Protein AF-A0A382E6J3-F1 (afdb_monomer_lite)

Radius of gyration: 23.42 Å; chains: 1; bounding box: 54×57×73 Å

Organism: NCBI:txid408172

pLDDT: mean 86.37, std 14.57, range [42.19, 98.5]

Sequence (187 aa):
MKNSLSKSAPVISENMRSPEKVMCLSRMGSSFQTRLSFMRSLTRRISREKWKFEKLRFDLDENGYGISIFALHVPKRTYSLIVFTNYIDPEMRTDRVVAEVWDATFNLFDGIPSEKDIKRLADNTPKQEAGRFSPSELVLARANKSLRLFEHVVTSLSEGRQPDMDLLASVGYLMRTTAVYGSGKFG

Structure (mmCIF, N/CA/C/O backbone):
data_AF-A0A382E6J3-F1
#
_entry.id   AF-A0A382E6J3-F1
#
loop_
_atom_site.group_PDB
_atom_site.id
_atom_site.type_symbol
_atom_site.label_atom_id
_atom_site.label_alt_id
_atom_site.label_comp_id
_atom_site.label_asym_id
_atom_site.label_entity_id
_atom_site.label_seq_id
_atom_site.pdbx_PDB_ins_code
_atom_site.Cartn_x
_atom_site.Cartn_y
_atom_site.Cartn_z
_atom_site.occupancy
_atom_site.B_iso_or_equiv
_atom_site.auth_seq_id
_atom_site.auth_comp_id
_atom_site.auth_asym_id
_atom_site.auth_atom_id
_atom_site.pdbx_PDB_model_num
ATOM 1 N N . MET A 1 1 ? 38.630 -21.462 49.002 1.00 44.38 1 MET A N 1
ATOM 2 C CA . MET A 1 1 ? 38.794 -20.782 47.692 1.00 44.38 1 MET A CA 1
ATOM 3 C C . MET A 1 1 ? 39.702 -21.670 46.846 1.00 44.38 1 MET A C 1
ATOM 5 O O . MET A 1 1 ? 40.818 -21.895 47.271 1.00 44.38 1 MET A O 1
ATOM 9 N N . LYS A 1 2 ? 39.303 -22.311 45.747 1.00 42.97 2 LYS A N 1
ATOM 10 C CA . LYS A 1 2 ? 38.423 -21.905 44.644 1.00 42.97 2 LYS A CA 1
ATOM 11 C C . LYS A 1 2 ? 37.372 -22.990 44.354 1.00 42.97 2 LYS A C 1
ATOM 13 O O . LYS A 1 2 ? 37.701 -24.169 44.315 1.00 42.97 2 LYS A O 1
ATOM 18 N N . ASN A 1 3 ? 36.128 -22.552 44.165 1.00 42.19 3 ASN A N 1
ATOM 19 C CA . ASN A 1 3 ? 34.984 -23.375 43.782 1.00 42.19 3 ASN A CA 1
ATOM 20 C C . ASN A 1 3 ? 35.246 -24.088 42.451 1.00 42.19 3 ASN A C 1
ATOM 22 O O . ASN A 1 3 ? 35.521 -23.433 41.444 1.00 42.19 3 ASN A O 1
ATOM 26 N N . SER A 1 4 ? 35.099 -25.413 42.436 1.00 44.16 4 SER A N 1
ATOM 27 C CA . SER A 1 4 ? 34.916 -26.166 41.200 1.00 44.16 4 SER A CA 1
ATOM 28 C C . SER A 1 4 ? 33.560 -25.784 40.612 1.00 44.16 4 SER A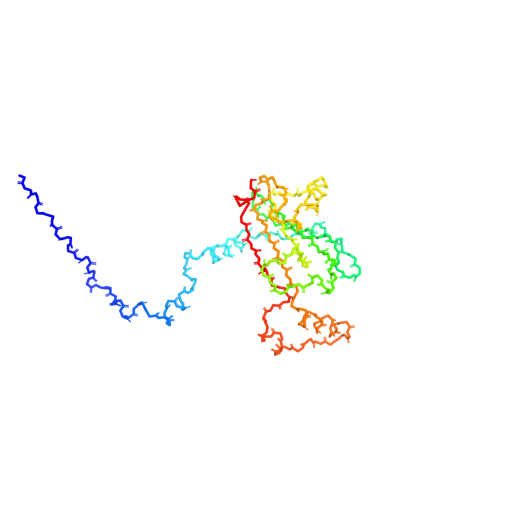 C 1
ATOM 30 O O . SER A 1 4 ? 32.521 -26.067 41.211 1.00 44.16 4 SER A O 1
ATOM 32 N N . LEU A 1 5 ? 33.558 -25.124 39.457 1.00 47.53 5 LEU A N 1
ATOM 33 C CA . LEU A 1 5 ? 32.348 -24.931 38.667 1.00 47.53 5 LEU A CA 1
ATOM 34 C C . LEU A 1 5 ? 31.771 -26.313 38.343 1.00 47.53 5 LEU A C 1
ATOM 36 O O . LEU A 1 5 ? 32.387 -27.099 37.622 1.00 47.53 5 LEU A O 1
ATOM 40 N N . SER A 1 6 ? 30.604 -26.617 38.906 1.00 46.22 6 SER A N 1
ATOM 41 C CA . SER A 1 6 ? 29.808 -27.774 38.520 1.00 46.22 6 SER A CA 1
ATOM 42 C C . SER A 1 6 ? 29.513 -27.657 37.028 1.00 46.22 6 SER A C 1
ATOM 44 O O . SER A 1 6 ? 28.841 -26.713 36.607 1.00 46.22 6 SER A O 1
ATOM 46 N N . LYS A 1 7 ? 30.017 -28.595 36.220 1.00 52.41 7 LYS A N 1
ATOM 47 C CA . LYS A 1 7 ? 29.543 -28.773 34.845 1.00 52.41 7 LYS A CA 1
ATOM 48 C C . LYS A 1 7 ? 28.037 -28.999 34.931 1.00 52.41 7 LYS A C 1
ATOM 50 O O . LYS A 1 7 ? 27.610 -30.014 35.477 1.00 52.41 7 LYS A O 1
ATOM 55 N N . SER A 1 8 ? 27.243 -28.041 34.460 1.00 52.31 8 SER A N 1
ATOM 56 C CA . SER A 1 8 ? 25.811 -28.251 34.290 1.00 52.31 8 SER A CA 1
ATOM 57 C C . SER A 1 8 ? 25.641 -29.465 33.382 1.00 52.31 8 SER A C 1
ATOM 59 O O . SER A 1 8 ? 26.168 -29.503 32.269 1.00 52.31 8 SER A O 1
ATOM 61 N N . ALA A 1 9 ? 24.970 -30.496 33.893 1.00 49.97 9 ALA A N 1
ATOM 62 C CA . ALA A 1 9 ? 24.581 -31.634 33.080 1.00 49.97 9 ALA A CA 1
ATOM 63 C C . ALA A 1 9 ? 23.794 -31.098 31.873 1.00 49.97 9 ALA A C 1
ATOM 65 O O . ALA A 1 9 ? 22.935 -30.226 32.058 1.00 49.97 9 ALA A O 1
ATOM 66 N N . PRO A 1 10 ? 24.078 -31.557 30.643 1.00 52.44 10 PRO A N 1
ATOM 67 C CA . PRO A 1 10 ? 23.248 -31.175 29.523 1.00 52.44 10 PRO A CA 1
ATOM 68 C C . PRO A 1 10 ? 21.861 -31.735 29.831 1.00 52.44 10 PRO A C 1
ATOM 70 O O . PRO A 1 10 ? 21.706 -32.934 30.059 1.00 52.44 10 PRO A O 1
ATOM 73 N N . VAL A 1 11 ? 20.857 -30.862 29.905 1.00 54.91 11 VAL A N 1
ATOM 74 C CA . VAL A 1 11 ? 19.457 -31.276 30.003 1.00 54.91 11 VAL A CA 1
ATOM 75 C C . VAL A 1 11 ? 19.097 -31.892 28.652 1.00 54.91 11 VAL A C 1
ATOM 77 O O . VAL A 1 11 ? 18.499 -31.253 27.792 1.00 54.91 11 VAL A O 1
ATOM 80 N N . ILE A 1 12 ? 19.541 -33.126 28.420 1.00 58.06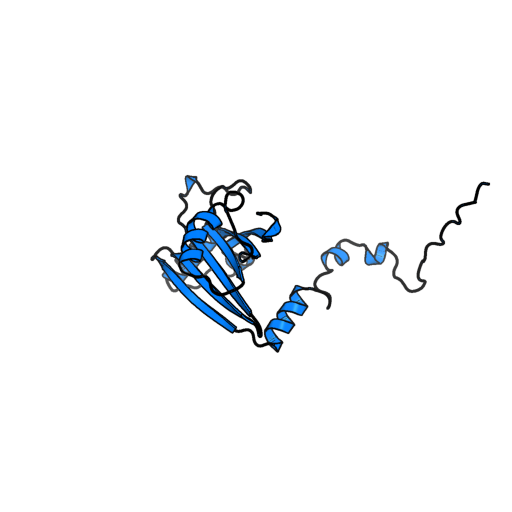 12 ILE A N 1
ATOM 81 C CA . ILE A 1 12 ? 19.079 -33.949 27.313 1.00 58.06 12 ILE A CA 1
ATOM 82 C C . ILE A 1 12 ? 17.812 -34.602 27.833 1.00 58.06 12 ILE A C 1
ATOM 84 O O . ILE A 1 12 ? 17.822 -35.648 28.468 1.00 58.06 12 ILE A O 1
ATOM 88 N N . SER A 1 13 ? 16.706 -33.905 27.612 1.00 58.00 13 SER A N 1
ATOM 89 C CA . SER A 1 13 ? 15.361 -34.452 27.705 1.00 58.00 13 SER A CA 1
ATOM 90 C C . SER A 1 13 ? 15.299 -35.772 26.929 1.00 58.00 13 SER A C 1
ATOM 92 O O . SER A 1 13 ? 15.326 -35.758 25.696 1.00 58.00 13 SER A O 1
ATOM 94 N N . GLU A 1 14 ? 15.196 -36.894 27.639 1.00 62.69 14 GLU A N 1
ATOM 95 C CA . GLU A 1 14 ? 15.179 -38.263 27.092 1.00 62.69 14 GLU A CA 1
ATOM 96 C C . GLU A 1 14 ? 14.091 -38.502 26.025 1.00 62.69 14 GLU A C 1
ATOM 98 O O . GLU A 1 14 ? 14.146 -39.475 25.284 1.00 62.69 14 GLU A O 1
ATOM 103 N N . ASN A 1 15 ? 13.140 -37.572 25.878 1.00 73.62 15 ASN A N 1
ATOM 104 C CA . ASN A 1 15 ? 12.054 -37.623 24.900 1.00 73.62 15 ASN A CA 1
ATOM 105 C C . ASN A 1 15 ? 12.165 -36.617 23.740 1.00 73.62 15 ASN A C 1
ATOM 107 O O . ASN A 1 15 ? 11.219 -36.478 22.960 1.00 73.62 15 ASN A O 1
ATOM 111 N N . MET A 1 16 ? 13.281 -35.898 23.592 1.00 78.94 16 MET A N 1
ATOM 112 C CA . MET A 1 16 ? 13.469 -34.997 22.449 1.00 78.94 16 MET A CA 1
ATOM 113 C C . MET A 1 16 ? 14.213 -35.684 21.309 1.00 78.94 16 MET A C 1
ATOM 115 O O . MET A 1 16 ? 15.089 -36.523 21.496 1.00 78.94 16 MET A O 1
ATOM 119 N N . ARG A 1 17 ? 13.843 -35.316 20.081 1.00 84.31 17 ARG A N 1
ATOM 120 C CA . ARG A 1 17 ? 14.511 -35.805 18.870 1.00 84.31 17 ARG A CA 1
ATOM 121 C C . ARG A 1 17 ? 15.915 -35.201 18.790 1.00 84.31 17 ARG A C 1
ATOM 123 O O . ARG A 1 17 ? 16.078 -34.028 19.117 1.00 84.31 17 ARG A O 1
ATOM 130 N N . SER A 1 18 ? 16.885 -35.981 18.311 1.00 85.81 18 SER A N 1
ATOM 131 C CA . SER A 1 18 ? 18.274 -35.528 18.197 1.00 85.81 18 SER A CA 1
ATOM 132 C C . SER A 1 18 ? 18.410 -34.322 17.248 1.00 85.81 18 SER A C 1
ATOM 134 O O . SER A 1 18 ? 17.602 -34.194 16.313 1.00 85.81 18 SER A O 1
ATOM 136 N N . PRO A 1 19 ? 19.410 -33.443 17.448 1.00 80.81 19 PRO A N 1
ATOM 137 C CA . PRO A 1 19 ? 19.639 -32.276 16.597 1.00 80.81 19 PRO A CA 1
ATOM 138 C C . PRO A 1 19 ? 19.734 -32.613 15.108 1.00 80.81 19 PRO A C 1
ATOM 140 O O . PRO A 1 19 ? 19.132 -31.924 14.296 1.00 80.81 19 PRO A O 1
ATOM 143 N N . GLU A 1 20 ? 20.367 -33.723 14.737 1.00 84.69 20 GLU A N 1
ATOM 144 C CA . GLU A 1 20 ? 20.525 -34.176 13.345 1.00 84.69 20 GLU A CA 1
ATOM 145 C C . GLU A 1 20 ? 19.165 -34.433 12.671 1.00 84.69 20 GLU A C 1
ATOM 147 O O . GLU A 1 20 ? 19.017 -34.304 11.457 1.00 84.69 20 GLU A O 1
ATOM 152 N N . LYS A 1 21 ? 18.138 -34.760 13.468 1.00 80.75 21 LYS A N 1
ATOM 153 C CA . LYS A 1 21 ? 16.771 -35.030 13.007 1.00 80.75 21 LYS A CA 1
ATOM 154 C C . LYS A 1 21 ? 15.887 -33.780 12.959 1.00 80.75 21 LYS A C 1
ATOM 156 O O . LYS A 1 21 ? 14.856 -33.803 12.280 1.00 80.75 21 LYS A O 1
ATOM 161 N N . VAL A 1 22 ? 16.203 -32.720 13.708 1.00 80.06 22 VAL A N 1
ATOM 162 C CA . VAL A 1 22 ? 15.357 -31.505 13.807 1.00 80.06 22 VAL A CA 1
ATOM 163 C C . VAL A 1 22 ? 16.000 -30.247 13.223 1.00 80.06 22 VAL A C 1
ATOM 165 O O . VAL A 1 22 ? 15.275 -29.411 12.695 1.00 80.06 22 VAL A O 1
ATOM 168 N N . MET A 1 23 ? 17.328 -30.150 13.227 1.00 80.88 23 MET A N 1
ATOM 169 C CA . MET A 1 23 ? 18.127 -29.032 12.710 1.00 80.88 23 MET A CA 1
ATOM 170 C C . MET A 1 23 ? 18.570 -29.256 11.254 1.00 80.88 23 MET A C 1
ATOM 172 O O . MET A 1 23 ? 19.679 -28.894 10.872 1.00 80.88 23 MET A O 1
ATOM 176 N N . CYS A 1 24 ? 17.734 -29.888 10.425 1.00 85.62 24 CYS A N 1
ATOM 177 C CA . CYS A 1 24 ? 18.022 -30.051 8.999 1.00 85.62 24 CYS A CA 1
ATOM 178 C C . CYS A 1 24 ? 17.357 -28.944 8.169 1.00 85.62 24 CYS A C 1
ATOM 180 O O . CYS A 1 24 ? 16.240 -28.512 8.468 1.00 85.62 24 CYS A O 1
ATOM 182 N N . LEU A 1 25 ? 18.027 -28.506 7.096 1.00 76.19 25 LEU A N 1
ATOM 183 C CA . LEU A 1 25 ? 17.566 -27.402 6.243 1.00 76.19 25 LEU A CA 1
ATOM 184 C C . LEU A 1 25 ? 16.167 -27.640 5.666 1.00 76.19 25 LEU A C 1
ATOM 186 O O . LEU A 1 25 ? 15.370 -26.709 5.612 1.00 76.19 25 LEU A O 1
ATOM 190 N N . SER A 1 26 ? 15.829 -28.882 5.310 1.00 78.00 26 SER A N 1
ATOM 191 C CA . SER A 1 26 ? 14.491 -29.229 4.816 1.00 78.00 26 SER A CA 1
ATOM 192 C C . SER A 1 26 ? 13.401 -28.979 5.861 1.00 78.00 26 SER A C 1
ATOM 194 O O . SER A 1 26 ? 12.329 -28.490 5.519 1.00 78.00 26 SER A O 1
ATOM 196 N N . ARG A 1 27 ? 13.673 -29.235 7.149 1.00 72.81 27 ARG A N 1
ATOM 197 C CA . ARG A 1 27 ? 12.728 -28.981 8.248 1.00 72.81 27 ARG A CA 1
ATOM 198 C C . ARG A 1 27 ? 12.704 -27.532 8.688 1.00 72.81 27 ARG A C 1
ATOM 200 O O . ARG A 1 27 ? 11.618 -26.980 8.857 1.00 72.81 27 ARG A O 1
ATOM 207 N N . MET A 1 28 ? 13.867 -26.913 8.850 1.00 70.06 28 MET A N 1
ATOM 208 C CA . MET A 1 28 ? 13.970 -25.504 9.229 1.00 70.06 28 MET A CA 1
ATOM 209 C C . MET A 1 28 ? 13.382 -24.598 8.141 1.00 70.06 28 MET A C 1
ATOM 211 O O . MET A 1 28 ? 12.603 -23.706 8.454 1.00 70.06 28 MET A O 1
ATOM 215 N N . GLY A 1 29 ? 13.644 -24.897 6.865 1.00 66.75 29 GLY A N 1
ATOM 216 C CA . GLY A 1 29 ? 13.033 -24.216 5.721 1.00 66.75 29 GLY A CA 1
ATOM 217 C C . GLY A 1 29 ? 11.528 -24.471 5.589 1.00 66.75 29 GLY A C 1
ATOM 218 O O . GLY A 1 29 ? 10.799 -23.601 5.124 1.00 66.75 29 GLY A O 1
ATOM 219 N N . SER A 1 30 ? 11.037 -25.624 6.062 1.00 62.09 30 SER A N 1
ATOM 220 C CA . SER A 1 30 ? 9.598 -25.934 6.140 1.00 62.09 30 SER A CA 1
ATOM 221 C C . SER A 1 30 ? 8.916 -25.458 7.428 1.00 62.09 30 SER A C 1
ATOM 223 O O . SER A 1 30 ? 7.706 -25.633 7.579 1.00 62.09 30 SER A O 1
ATOM 225 N N . SER A 1 31 ? 9.662 -24.875 8.376 1.00 59.56 31 SER A N 1
ATOM 226 C CA . SER A 1 31 ? 9.124 -24.404 9.656 1.00 59.56 31 SER A CA 1
ATOM 227 C C . SER A 1 31 ? 8.376 -23.084 9.460 1.00 59.56 31 SER A C 1
ATOM 229 O O . SER A 1 31 ? 8.790 -22.030 9.931 1.00 59.56 31 SER A O 1
ATOM 231 N N . PHE A 1 32 ? 7.245 -23.146 8.754 1.00 62.16 32 PHE A N 1
ATOM 232 C CA . PHE A 1 32 ? 6.313 -22.042 8.563 1.00 62.16 32 PHE A CA 1
ATOM 233 C C . PHE A 1 32 ? 5.026 -22.228 9.380 1.00 62.16 32 PHE A C 1
ATOM 235 O O . PHE A 1 32 ? 4.493 -23.319 9.555 1.00 62.16 32 PHE A O 1
ATOM 242 N N . GLN A 1 33 ? 4.543 -21.091 9.884 1.00 55.09 33 GLN A N 1
ATOM 243 C CA . GLN A 1 33 ? 3.308 -20.840 10.629 1.00 55.09 33 GLN A CA 1
ATOM 244 C C . GLN A 1 33 ? 2.844 -21.902 11.651 1.00 55.09 33 GLN A C 1
ATOM 246 O O . GLN A 1 33 ? 1.855 -22.612 11.450 1.00 55.09 33 GLN A O 1
ATOM 251 N N . THR A 1 34 ? 3.446 -21.899 12.841 1.00 66.00 34 THR A N 1
ATOM 252 C CA . THR A 1 34 ? 2.821 -22.514 14.026 1.00 66.00 34 THR A CA 1
ATOM 253 C C . THR A 1 34 ? 1.584 -21.712 14.469 1.00 66.00 34 THR A C 1
ATOM 255 O O . THR A 1 34 ? 1.308 -20.618 13.966 1.00 66.00 34 THR A O 1
ATOM 258 N N . ARG A 1 35 ? 0.812 -22.209 15.448 1.00 61.66 35 ARG A N 1
ATOM 259 C CA . ARG A 1 35 ? -0.310 -21.442 16.038 1.00 61.66 35 ARG A CA 1
ATOM 260 C C . ARG A 1 35 ? 0.127 -20.094 16.633 1.00 61.66 35 ARG A C 1
ATOM 262 O O . ARG A 1 35 ? -0.705 -19.191 16.680 1.00 61.66 35 ARG A O 1
ATOM 269 N N . LEU A 1 36 ? 1.404 -19.966 17.009 1.00 68.88 36 LEU A N 1
ATOM 270 C CA . LEU A 1 36 ? 2.041 -18.740 17.502 1.00 68.88 36 LEU A CA 1
ATOM 271 C C . LEU A 1 36 ? 2.440 -17.767 16.382 1.00 68.88 36 LEU A C 1
ATOM 273 O O . LEU A 1 36 ? 2.914 -16.672 16.661 1.00 68.88 36 LEU A O 1
ATOM 277 N N . SER A 1 37 ? 2.241 -18.133 15.115 1.00 81.56 37 SER A N 1
ATOM 278 C CA . SER A 1 37 ? 2.469 -17.225 13.997 1.00 81.56 37 SER A CA 1
ATOM 279 C C . SER A 1 37 ? 1.596 -15.984 14.128 1.00 81.56 37 SER A C 1
ATOM 281 O O . SER A 1 37 ? 0.364 -16.082 14.146 1.00 81.56 37 SER A O 1
ATOM 283 N N . PHE A 1 38 ? 2.249 -14.821 14.152 1.00 82.38 38 PHE A N 1
ATOM 284 C CA . PHE A 1 38 ? 1.591 -13.519 14.137 1.00 82.38 38 PHE A CA 1
ATOM 285 C C . PHE A 1 38 ? 0.543 -13.438 13.021 1.00 82.38 38 PHE A C 1
ATOM 287 O O . PHE A 1 38 ? -0.609 -13.122 13.299 1.00 82.38 38 PHE A O 1
ATOM 294 N N . MET A 1 39 ? 0.903 -13.842 11.795 1.00 84.94 39 MET A N 1
ATOM 295 C CA . MET A 1 39 ? 0.002 -13.808 10.638 1.00 84.94 39 MET A CA 1
ATOM 296 C C . MET A 1 39 ? -1.263 -14.636 10.861 1.00 84.94 39 MET A C 1
ATOM 298 O O . MET A 1 39 ? -2.365 -14.131 10.677 1.00 84.94 39 MET A O 1
ATOM 302 N N . ARG A 1 40 ? -1.141 -15.883 11.339 1.00 85.81 40 ARG A N 1
ATOM 303 C CA . ARG A 1 40 ? -2.325 -16.717 11.610 1.00 85.81 40 ARG A CA 1
ATOM 304 C C . ARG A 1 40 ? -3.210 -16.126 12.700 1.00 85.81 40 ARG A C 1
ATOM 306 O O . ARG A 1 40 ? -4.435 -16.183 12.598 1.00 85.81 40 ARG A O 1
ATOM 313 N N . SER A 1 41 ? -2.602 -15.605 13.761 1.00 89.12 41 SER A N 1
ATOM 314 C CA . SER A 1 41 ? -3.336 -14.970 14.856 1.00 89.12 41 SER A CA 1
ATOM 315 C C . SER A 1 41 ? -4.044 -13.698 14.395 1.00 89.12 41 SER A C 1
ATOM 317 O O . SER A 1 41 ? -5.209 -13.508 14.743 1.00 89.12 41 SER A O 1
ATOM 319 N N . LEU A 1 42 ? -3.398 -12.893 13.552 1.00 91.25 42 LEU A N 1
ATOM 320 C CA . LEU A 1 42 ? -3.975 -11.696 12.953 1.00 91.25 42 LEU A CA 1
ATOM 321 C C . LEU A 1 42 ? -5.137 -12.039 12.011 1.00 91.25 42 LEU A C 1
ATOM 323 O O . LEU A 1 42 ? -6.224 -11.510 12.201 1.00 91.25 42 LEU A O 1
ATOM 327 N N . THR A 1 43 ? -4.978 -12.975 11.070 1.00 91.62 43 THR A N 1
ATOM 328 C CA . THR A 1 43 ? -6.057 -13.370 10.142 1.00 91.62 43 THR A CA 1
ATOM 329 C C . THR A 1 43 ? -7.281 -13.919 10.875 1.00 91.62 43 THR A C 1
ATOM 331 O O . THR A 1 43 ? -8.412 -13.539 10.573 1.00 91.62 43 THR A O 1
ATOM 334 N N . ARG A 1 44 ? -7.082 -14.771 11.893 1.00 92.56 44 ARG A N 1
ATOM 335 C CA . ARG A 1 44 ? -8.194 -15.251 12.733 1.00 92.56 44 ARG A CA 1
ATOM 336 C C . ARG A 1 44 ? -8.884 -14.109 13.471 1.00 92.56 44 ARG A C 1
ATOM 338 O O . ARG A 1 44 ? -10.104 -14.122 13.607 1.00 92.56 44 ARG A O 1
ATOM 345 N N . ARG A 1 45 ? -8.110 -13.135 13.955 1.00 93.44 45 ARG A N 1
ATOM 346 C CA . ARG A 1 45 ? -8.645 -11.954 14.630 1.00 93.44 45 ARG A CA 1
ATOM 347 C C . ARG A 1 45 ? -9.474 -11.095 13.676 1.00 93.44 45 ARG A C 1
ATOM 349 O O . ARG A 1 45 ? -10.606 -10.794 14.028 1.00 93.44 45 ARG A O 1
ATOM 356 N N . ILE A 1 46 ? -8.954 -10.801 12.482 1.00 95.00 46 ILE A N 1
ATOM 357 C CA . ILE A 1 46 ? -9.654 -10.083 11.403 1.00 95.00 46 ILE A CA 1
ATOM 358 C C . ILE A 1 46 ? -11.015 -10.731 11.128 1.00 95.00 46 ILE A C 1
ATOM 360 O O . ILE A 1 46 ? -12.037 -10.051 11.135 1.00 95.00 46 ILE A O 1
ATOM 364 N N . SER A 1 47 ? -11.032 -12.056 10.945 1.00 94.88 47 SER A N 1
ATOM 365 C CA . SER A 1 47 ? -12.257 -12.814 10.666 1.00 94.88 47 SER A CA 1
ATOM 366 C C . SER A 1 47 ? -13.252 -12.770 11.831 1.00 94.88 47 SER A C 1
ATOM 368 O O . SER A 1 47 ? -14.419 -12.432 11.634 1.00 94.88 47 SER A O 1
ATOM 370 N N . ARG A 1 48 ? -12.797 -13.051 13.059 1.00 97.00 48 ARG A N 1
ATOM 371 C CA . ARG A 1 48 ? -13.650 -13.062 14.259 1.00 97.00 48 ARG A CA 1
ATOM 372 C C . ARG A 1 48 ? -14.250 -11.690 14.561 1.00 97.00 48 ARG A C 1
ATOM 374 O O . ARG A 1 48 ? -15.409 -11.601 14.946 1.00 97.00 48 ARG A O 1
ATOM 381 N N . GLU A 1 49 ? -13.451 -10.638 14.424 1.00 97.06 49 GLU A N 1
ATOM 382 C CA . GLU A 1 49 ? -13.851 -9.259 14.718 1.00 97.06 49 GLU A CA 1
ATOM 383 C C . GLU A 1 49 ? -14.529 -8.572 13.524 1.00 97.06 49 GLU A C 1
ATOM 385 O O . GLU A 1 49 ? -14.953 -7.428 13.661 1.00 97.06 49 GLU A O 1
ATOM 390 N N . LYS A 1 50 ? -14.653 -9.261 12.378 1.00 96.44 50 LYS A N 1
ATOM 391 C CA . LYS A 1 50 ? -15.304 -8.770 11.155 1.00 96.44 50 LYS A CA 1
ATOM 392 C C . LYS A 1 50 ? -14.822 -7.369 10.766 1.00 96.44 50 LYS A C 1
ATOM 394 O O . LYS A 1 50 ? -15.636 -6.472 10.539 1.00 96.44 50 LYS A O 1
ATOM 399 N N . TRP A 1 51 ? -13.500 -7.181 10.744 1.00 97.12 51 TRP A N 1
ATOM 400 C CA . TRP A 1 51 ? -12.907 -5.889 10.389 1.00 97.12 51 TRP A CA 1
ATOM 401 C C . TRP A 1 51 ? -13.421 -5.430 9.024 1.00 97.12 51 TRP A C 1
ATOM 403 O O . TRP A 1 51 ? -13.573 -6.242 8.108 1.00 97.12 51 TRP A O 1
ATOM 413 N N . LYS A 1 52 ? -13.706 -4.132 8.901 1.00 97.69 52 LYS A N 1
ATOM 414 C CA . LYS A 1 52 ? -14.262 -3.547 7.677 1.00 97.69 52 LYS A CA 1
ATOM 415 C C . LYS A 1 52 ? -13.196 -2.751 6.951 1.00 97.69 52 LYS A C 1
ATOM 417 O O . LYS A 1 52 ? -12.469 -1.989 7.580 1.00 97.69 52 LYS A O 1
ATOM 422 N N . PHE A 1 53 ? -13.152 -2.915 5.639 1.00 96.56 53 PHE A N 1
ATOM 423 C CA . PHE A 1 53 ? -12.303 -2.131 4.757 1.00 96.56 53 PHE A CA 1
ATOM 424 C C . PHE A 1 53 ? -13.175 -1.128 4.010 1.00 96.56 53 PHE A C 1
ATOM 426 O O . PHE A 1 53 ? -14.221 -1.499 3.478 1.00 96.56 53 PHE A O 1
ATOM 433 N N . GLU A 1 54 ? -12.744 0.123 3.975 1.00 97.88 54 GLU A N 1
ATOM 434 C CA . GLU A 1 54 ? -13.417 1.215 3.285 1.00 97.88 54 GLU A CA 1
ATOM 435 C C . GLU A 1 54 ? -12.414 1.936 2.384 1.00 97.88 54 GLU A C 1
ATOM 437 O O . GLU A 1 54 ? -11.273 2.184 2.769 1.00 97.88 54 GLU A O 1
ATOM 442 N N . LYS A 1 55 ? -12.833 2.280 1.168 1.00 98.19 55 LYS A N 1
ATOM 443 C CA . LYS A 1 55 ? -12.055 3.140 0.277 1.00 98.19 55 LYS A CA 1
ATOM 444 C C . LYS A 1 55 ? -12.502 4.581 0.505 1.00 98.19 55 LYS A C 1
ATOM 446 O O . LYS A 1 55 ? -13.549 4.969 0.000 1.00 98.19 55 LYS A O 1
ATOM 451 N N . LEU A 1 56 ? -11.713 5.348 1.253 1.00 97.88 56 LEU A N 1
ATOM 452 C CA . LEU A 1 56 ? -12.034 6.735 1.597 1.00 97.88 56 LEU A CA 1
ATOM 453 C C . LEU A 1 56 ? -11.752 7.703 0.447 1.00 97.88 56 LEU A C 1
ATOM 455 O O . LEU A 1 56 ? -12.481 8.671 0.262 1.00 97.88 56 LEU A O 1
ATOM 459 N N . ARG A 1 57 ? -10.680 7.455 -0.311 1.00 97.81 57 ARG A N 1
ATOM 460 C CA . ARG A 1 57 ? -10.229 8.333 -1.396 1.00 97.81 57 ARG A CA 1
ATOM 461 C C . ARG A 1 57 ? -9.584 7.519 -2.506 1.00 97.81 57 ARG A C 1
ATOM 463 O O . ARG A 1 57 ? -8.887 6.543 -2.222 1.00 97.81 57 ARG A O 1
ATOM 470 N N . PHE A 1 58 ? -9.823 7.905 -3.752 1.00 97.56 58 PHE A N 1
ATOM 471 C CA . PHE A 1 58 ? -9.262 7.238 -4.923 1.00 97.56 58 PHE A CA 1
ATOM 472 C C . PHE A 1 58 ? -9.102 8.256 -6.049 1.00 97.56 58 PHE A C 1
ATOM 474 O O . PHE A 1 58 ? -9.855 8.258 -7.021 1.00 97.56 58 PHE A O 1
ATOM 481 N N . ASP A 1 59 ? -8.135 9.144 -5.858 1.00 97.50 59 ASP A N 1
ATOM 482 C CA . ASP A 1 59 ? -7.873 10.284 -6.726 1.00 97.50 59 ASP A CA 1
ATOM 483 C C . ASP A 1 59 ? -6.634 9.956 -7.551 1.00 97.50 59 ASP A C 1
ATOM 485 O O . ASP A 1 59 ? -5.523 10.398 -7.245 1.00 97.50 59 ASP A O 1
ATOM 489 N N . LEU A 1 60 ? -6.833 9.095 -8.545 1.00 96.81 60 LEU A N 1
ATOM 490 C CA . LEU A 1 60 ? -5.814 8.738 -9.521 1.00 96.81 60 LEU A CA 1
ATOM 491 C C . LEU A 1 60 ? -6.178 9.349 -10.873 1.00 96.81 60 LEU A C 1
ATOM 493 O O . LEU A 1 60 ? -7.355 9.400 -11.233 1.00 96.81 60 LEU A O 1
ATOM 497 N N . ASP A 1 61 ? -5.170 9.802 -11.608 1.00 96.31 61 ASP A N 1
ATOM 498 C CA . ASP A 1 61 ? -5.320 10.201 -13.002 1.00 96.31 61 ASP A CA 1
ATOM 499 C C . ASP A 1 61 ? -5.520 8.981 -13.924 1.00 96.31 61 ASP A C 1
ATOM 501 O O . ASP A 1 61 ? -5.524 7.823 -13.494 1.00 96.31 61 ASP A O 1
ATOM 505 N N . GLU A 1 62 ? -5.687 9.242 -15.220 1.00 93.50 62 GLU A N 1
ATOM 506 C CA . GLU A 1 62 ? -5.859 8.214 -16.256 1.00 93.50 62 GLU A CA 1
ATOM 507 C C . GLU A 1 62 ? -4.682 7.230 -16.365 1.00 93.50 62 GLU A C 1
ATOM 509 O O . GLU A 1 62 ? -4.857 6.100 -16.820 1.00 93.50 62 GLU A O 1
ATOM 514 N N . ASN A 1 63 ? -3.499 7.633 -15.897 1.00 90.94 63 ASN A N 1
ATOM 515 C CA . ASN A 1 63 ? -2.284 6.826 -15.885 1.00 90.94 63 ASN A CA 1
ATOM 516 C C . ASN A 1 63 ? -2.090 6.087 -14.544 1.00 90.94 63 ASN A C 1
ATOM 518 O O . ASN A 1 63 ? -1.122 5.338 -14.366 1.00 90.94 63 ASN A O 1
ATOM 522 N N . GLY A 1 64 ? -3.016 6.265 -13.596 1.00 92.44 64 GLY A N 1
ATOM 523 C CA . GLY A 1 64 ? -2.988 5.635 -12.284 1.00 92.44 64 GLY A CA 1
ATOM 524 C C . GLY A 1 64 ? -2.046 6.310 -11.286 1.00 92.44 64 GLY A C 1
ATOM 525 O O . GLY A 1 64 ? -1.614 5.640 -10.346 1.00 92.44 64 GLY A O 1
ATOM 526 N N . TYR A 1 65 ? -1.705 7.587 -11.482 1.00 95.75 65 TYR A N 1
ATOM 527 C CA . TYR A 1 65 ? -0.895 8.378 -10.554 1.00 95.75 65 TYR A CA 1
ATOM 528 C C . TYR A 1 65 ? -1.761 9.283 -9.685 1.00 95.75 65 TYR A C 1
ATOM 530 O O . TYR A 1 65 ? -2.757 9.840 -10.135 1.00 95.75 65 TYR A O 1
ATOM 538 N N . GLY A 1 66 ? -1.367 9.455 -8.427 1.00 96.88 66 GLY A N 1
ATOM 539 C CA . GLY A 1 66 ? -2.102 10.254 -7.455 1.00 96.88 66 GLY A CA 1
ATOM 540 C C . GLY A 1 66 ? -2.177 9.590 -6.087 1.00 96.88 66 GLY A C 1
ATOM 541 O O . GLY A 1 66 ? -1.238 8.910 -5.652 1.00 96.88 66 GLY A O 1
ATOM 542 N N . ILE A 1 67 ? -3.294 9.817 -5.394 1.00 97.88 67 ILE A N 1
ATOM 543 C CA . ILE A 1 67 ? -3.472 9.468 -3.982 1.00 97.88 67 ILE A CA 1
ATOM 544 C C . ILE A 1 67 ? -4.653 8.516 -3.818 1.00 97.88 67 ILE A C 1
ATOM 546 O O . ILE A 1 67 ? -5.757 8.764 -4.296 1.00 97.88 67 ILE A O 1
ATOM 550 N N . SER A 1 68 ? -4.448 7.438 -3.070 1.00 98.19 68 SER A N 1
ATOM 551 C CA . SER A 1 68 ? -5.525 6.544 -2.638 1.00 98.19 68 SER A CA 1
ATOM 552 C C . SER A 1 68 ? -5.453 6.305 -1.139 1.00 98.19 68 SER A C 1
ATOM 554 O O . SER A 1 68 ? -4.366 6.173 -0.580 1.00 98.19 68 SER A O 1
ATOM 556 N N . ILE A 1 69 ? -6.607 6.249 -0.475 1.00 98.44 69 ILE A N 1
ATOM 557 C CA . ILE A 1 69 ? -6.692 6.054 0.975 1.00 98.44 69 ILE A CA 1
ATOM 558 C C . ILE A 1 69 ? -7.696 4.950 1.274 1.00 98.44 69 ILE A C 1
ATOM 560 O O . ILE A 1 69 ? -8.871 5.043 0.911 1.00 98.44 69 ILE A O 1
ATOM 564 N N . PH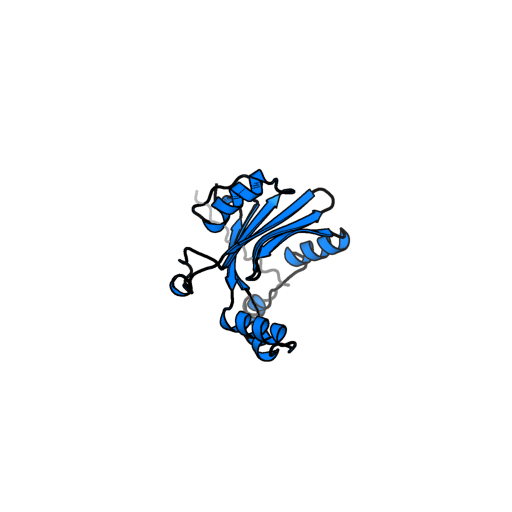E A 1 70 ? -7.226 3.923 1.977 1.00 98.50 70 PHE A N 1
ATOM 565 C CA . PHE A 1 70 ? -8.039 2.796 2.419 1.00 98.50 70 PHE A CA 1
ATOM 566 C C . PHE A 1 70 ? -8.069 2.750 3.942 1.00 98.50 70 PHE A C 1
ATOM 568 O O . PHE A 1 70 ? -7.024 2.611 4.572 1.00 98.50 70 PHE A O 1
ATOM 575 N N . ALA A 1 71 ? -9.255 2.836 4.533 1.00 98.31 71 ALA A N 1
ATOM 576 C CA . ALA A 1 71 ? -9.451 2.673 5.961 1.00 98.31 71 ALA A CA 1
ATOM 577 C C . ALA A 1 71 ? -9.732 1.213 6.324 1.00 98.31 71 ALA A C 1
ATOM 579 O O . ALA A 1 71 ? -10.451 0.489 5.637 1.00 98.31 71 ALA A O 1
ATOM 580 N N . LEU A 1 72 ? -9.166 0.799 7.448 1.00 97.56 72 LEU A N 1
ATOM 581 C CA . LEU A 1 72 ? -9.400 -0.460 8.123 1.00 97.56 72 LEU A CA 1
ATOM 582 C C . LEU A 1 72 ? -10.016 -0.167 9.487 1.00 97.56 72 LEU A C 1
ATOM 584 O O . LEU A 1 72 ? -9.330 0.274 10.412 1.00 97.56 72 LEU A O 1
ATOM 588 N N . HIS A 1 73 ? -11.308 -0.443 9.620 1.00 97.88 73 HIS A N 1
ATOM 589 C CA . HIS A 1 73 ? -12.038 -0.287 10.870 1.00 97.88 73 HIS A CA 1
ATOM 590 C C . HIS A 1 73 ? -11.917 -1.558 11.702 1.00 97.88 73 HIS A C 1
ATOM 592 O O . HIS A 1 73 ? -12.417 -2.627 11.330 1.00 97.88 73 HIS A O 1
ATOM 598 N N . VAL A 1 74 ? -11.273 -1.419 12.857 1.00 96.31 74 VAL A N 1
ATOM 599 C CA . VAL A 1 74 ? -11.197 -2.444 13.898 1.00 96.31 74 VAL A CA 1
ATOM 600 C C . VAL A 1 74 ? -12.090 -2.027 15.074 1.00 96.31 74 VAL A C 1
ATOM 602 O O . VAL A 1 74 ? -12.457 -0.859 15.180 1.00 96.31 74 VAL A O 1
ATOM 605 N N . PRO A 1 75 ? -12.443 -2.921 16.014 1.00 95.19 75 PRO A N 1
ATOM 606 C CA . PRO A 1 75 ? -13.472 -2.624 17.019 1.00 95.19 75 PRO A CA 1
ATOM 607 C C . PRO A 1 75 ? -13.261 -1.368 17.879 1.00 95.19 75 PRO A C 1
ATOM 609 O O . PRO A 1 75 ? -14.221 -0.853 18.439 1.00 95.19 75 PRO A O 1
ATOM 612 N N . LYS A 1 76 ? -12.017 -0.896 18.037 1.00 94.81 76 LYS A N 1
ATOM 613 C CA . LYS A 1 76 ? -11.683 0.261 18.887 1.00 94.81 76 LYS A CA 1
ATOM 614 C C . LYS A 1 76 ? -10.929 1.380 18.165 1.00 94.81 76 LYS A C 1
ATOM 616 O O . LYS A 1 76 ? -10.640 2.389 18.798 1.00 94.81 76 LYS A O 1
ATOM 621 N N . ARG A 1 77 ? -10.521 1.176 16.910 1.00 96.12 77 ARG A N 1
ATOM 622 C CA . ARG A 1 77 ? -9.628 2.082 16.171 1.00 96.12 77 ARG A CA 1
ATOM 623 C C . ARG A 1 77 ? -9.885 1.982 14.674 1.00 96.12 77 ARG A C 1
ATOM 625 O O . ARG A 1 77 ? -10.436 0.992 14.200 1.00 96.12 77 ARG A O 1
ATOM 632 N N . THR A 1 78 ? -9.418 2.977 13.942 1.00 98.00 78 THR A N 1
ATOM 633 C CA . THR A 1 78 ? -9.342 2.937 12.483 1.00 98.00 78 THR A CA 1
ATOM 634 C C . THR A 1 78 ? -7.891 3.153 12.104 1.00 98.00 78 THR A C 1
ATOM 636 O O . THR A 1 78 ? -7.249 4.023 12.677 1.00 98.00 78 THR A O 1
ATOM 639 N N . TYR A 1 79 ? -7.384 2.375 11.159 1.00 98.12 79 TYR A N 1
ATOM 640 C CA . TYR A 1 79 ? -6.087 2.621 10.537 1.00 98.12 79 TYR A CA 1
ATOM 641 C C . TYR A 1 79 ? -6.310 2.985 9.079 1.00 98.12 79 TYR A C 1
ATOM 643 O O . TYR A 1 79 ? -7.188 2.401 8.453 1.00 98.12 79 TYR A O 1
ATOM 651 N N . SER A 1 80 ? -5.518 3.893 8.525 1.00 98.44 80 SER A N 1
ATOM 652 C CA . SER A 1 80 ? -5.603 4.250 7.110 1.00 98.44 80 SER A CA 1
ATOM 653 C C . SER A 1 80 ? -4.305 3.914 6.398 1.00 98.44 80 SER A C 1
ATOM 655 O O . SER A 1 80 ? -3.235 4.330 6.825 1.00 98.44 80 SER A O 1
ATOM 657 N N . LEU A 1 81 ? -4.390 3.175 5.298 1.00 98.06 81 LEU A N 1
ATOM 658 C CA . LEU A 1 81 ? -3.291 3.036 4.358 1.00 98.06 81 LEU A CA 1
ATOM 659 C C . LEU A 1 81 ? -3.391 4.171 3.342 1.00 98.06 81 LEU A C 1
ATOM 661 O O . LEU A 1 81 ? -4.309 4.189 2.522 1.00 98.06 81 LEU A O 1
ATOM 665 N N . ILE A 1 82 ? -2.446 5.102 3.407 1.00 98.12 82 ILE A N 1
ATOM 666 C CA . ILE A 1 82 ? -2.297 6.191 2.445 1.00 98.12 82 ILE A CA 1
ATOM 667 C C . ILE A 1 82 ? -1.290 5.737 1.397 1.00 98.12 82 ILE A C 1
ATOM 669 O O . ILE A 1 82 ? -0.188 5.302 1.737 1.00 98.12 82 ILE A O 1
ATOM 673 N N . VAL A 1 83 ? -1.680 5.821 0.131 1.00 97.75 83 VAL A N 1
ATOM 674 C CA . VAL A 1 83 ? -0.896 5.373 -1.016 1.00 97.75 83 VAL A CA 1
ATOM 675 C C . VAL A 1 83 ? -0.639 6.563 -1.922 1.00 97.75 83 VAL A C 1
ATOM 677 O O . VAL A 1 83 ? -1.585 7.202 -2.379 1.00 97.75 83 VAL A O 1
ATOM 680 N N . PHE A 1 84 ? 0.633 6.821 -2.199 1.00 97.38 84 PHE A N 1
ATOM 681 C CA . PHE A 1 84 ? 1.078 7.791 -3.190 1.00 97.38 84 PHE A CA 1
ATOM 682 C C . PHE A 1 84 ? 1.680 7.036 -4.363 1.00 97.38 84 PHE A C 1
ATOM 684 O O . PHE A 1 84 ? 2.560 6.197 -4.172 1.00 97.38 84 PHE A O 1
ATOM 691 N N . THR A 1 85 ? 1.205 7.338 -5.563 1.00 95.81 85 THR A N 1
ATOM 692 C CA . THR A 1 85 ? 1.708 6.782 -6.822 1.00 95.81 85 THR A CA 1
ATOM 693 C C . THR A 1 85 ? 2.131 7.927 -7.719 1.00 95.81 85 THR A C 1
ATOM 695 O O . THR A 1 85 ? 1.408 8.914 -7.841 1.00 95.81 85 THR A O 1
ATOM 698 N N . ASN A 1 86 ? 3.306 7.823 -8.330 1.00 90.50 86 ASN A N 1
ATOM 699 C CA . ASN A 1 86 ? 3.860 8.896 -9.146 1.00 90.50 86 ASN A CA 1
ATOM 700 C C . ASN A 1 86 ? 4.493 8.355 -10.422 1.00 90.50 86 ASN A C 1
ATOM 702 O O . ASN A 1 86 ? 4.972 7.219 -10.479 1.00 90.50 86 ASN A O 1
ATOM 706 N N . TYR A 1 87 ? 4.517 9.208 -11.442 1.00 90.50 87 TYR A N 1
ATOM 707 C CA . TYR A 1 87 ? 5.318 8.959 -12.624 1.00 90.50 87 TYR A CA 1
ATOM 708 C C . TYR A 1 87 ? 6.799 8.917 -12.239 1.00 90.50 87 TYR A C 1
ATOM 710 O O . TYR A 1 87 ? 7.259 9.646 -11.354 1.00 90.50 87 TYR A O 1
ATOM 718 N N . ILE A 1 88 ? 7.533 8.031 -12.902 1.00 89.06 88 ILE A N 1
ATOM 719 C CA . ILE A 1 88 ? 8.988 7.959 -12.832 1.00 89.06 88 ILE A CA 1
ATOM 720 C C . ILE A 1 88 ? 9.470 7.818 -14.256 1.00 89.06 88 ILE A C 1
ATOM 722 O O . ILE A 1 88 ? 9.073 6.868 -14.944 1.00 89.06 88 ILE A O 1
ATOM 726 N N . ASP A 1 89 ? 10.339 8.744 -14.644 1.00 87.75 89 ASP A N 1
ATOM 727 C CA . ASP A 1 89 ? 11.016 8.704 -15.926 1.00 87.75 89 ASP A CA 1
ATOM 728 C C . ASP A 1 89 ? 11.772 7.373 -16.090 1.00 87.75 89 ASP A C 1
AT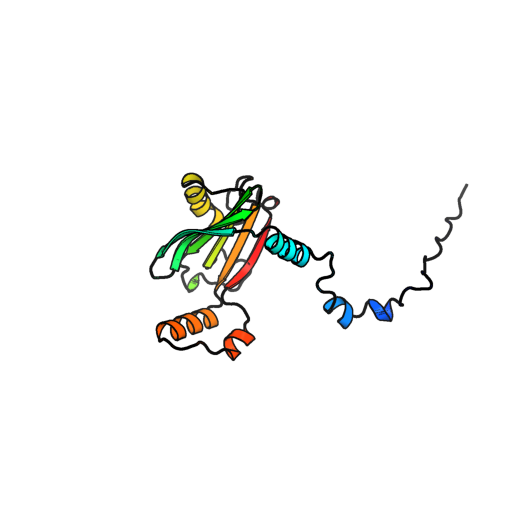OM 730 O O . ASP A 1 89 ? 12.449 6.953 -15.144 1.00 87.75 89 ASP A O 1
ATOM 734 N N . PRO A 1 90 ? 11.661 6.683 -17.240 1.00 85.00 90 PRO A N 1
ATOM 735 C CA . PRO A 1 90 ? 12.393 5.449 -17.504 1.00 85.00 90 PRO A CA 1
ATOM 736 C C . PRO A 1 90 ? 13.878 5.497 -17.129 1.00 85.00 90 PRO A C 1
ATOM 738 O O . PRO A 1 90 ? 14.389 4.513 -16.596 1.00 85.00 90 PRO A O 1
ATOM 741 N N . GLU A 1 91 ? 14.554 6.633 -17.321 1.00 84.62 91 GLU A N 1
ATOM 742 C CA . GLU A 1 91 ? 15.983 6.784 -17.010 1.00 84.62 91 GLU A CA 1
ATOM 743 C C . GLU A 1 91 ? 16.277 6.781 -15.500 1.00 84.62 91 GLU A C 1
ATOM 745 O O . GLU A 1 91 ? 17.342 6.349 -15.060 1.00 84.62 91 GLU A O 1
ATOM 750 N N . MET A 1 92 ? 15.305 7.200 -14.686 1.00 83.12 92 MET A N 1
ATOM 751 C CA . MET A 1 92 ? 15.399 7.221 -13.221 1.00 83.12 92 MET A CA 1
ATOM 752 C C . MET A 1 92 ? 15.070 5.861 -12.589 1.00 83.12 92 MET A C 1
ATOM 754 O O . MET A 1 92 ? 15.263 5.658 -11.384 1.00 83.12 92 MET A O 1
ATOM 758 N N . ARG A 1 93 ? 14.563 4.905 -13.377 1.00 81.19 93 ARG A N 1
ATOM 759 C CA . ARG A 1 93 ? 14.205 3.568 -12.893 1.00 81.19 93 ARG A CA 1
ATOM 760 C C . ARG A 1 93 ? 15.456 2.720 -12.737 1.00 81.19 93 ARG A C 1
ATOM 762 O O . ARG A 1 93 ? 15.946 2.105 -13.678 1.00 81.19 93 ARG A O 1
ATOM 769 N N . THR A 1 94 ? 15.942 2.628 -11.505 1.00 69.75 94 THR A N 1
ATOM 770 C CA . THR A 1 94 ? 17.054 1.737 -11.165 1.00 69.75 94 THR A CA 1
ATOM 771 C C . THR A 1 94 ? 16.547 0.507 -10.410 1.00 69.75 94 THR A C 1
ATOM 773 O O . THR A 1 94 ? 15.748 0.610 -9.482 1.00 69.75 94 THR A O 1
ATOM 776 N N . ASP A 1 95 ? 17.027 -0.685 -10.777 1.00 58.50 95 ASP A N 1
ATOM 777 C CA . ASP A 1 95 ? 16.692 -1.951 -10.088 1.00 58.50 95 ASP A CA 1
ATOM 778 C C . ASP A 1 95 ? 17.458 -2.124 -8.755 1.00 58.50 95 ASP A C 1
ATOM 780 O O . ASP A 1 95 ? 17.473 -3.187 -8.137 1.00 58.50 95 ASP A O 1
ATOM 784 N N . ARG A 1 96 ? 18.155 -1.079 -8.289 1.00 58.28 96 ARG A N 1
ATOM 785 C CA . ARG A 1 96 ? 19.033 -1.156 -7.117 1.00 58.28 96 ARG A CA 1
ATOM 786 C C . ARG A 1 96 ? 18.322 -0.673 -5.858 1.00 58.28 96 ARG A C 1
ATOM 788 O O . ARG A 1 96 ? 17.483 0.219 -5.878 1.00 58.28 96 ARG A O 1
ATOM 795 N N . VAL A 1 97 ? 18.748 -1.221 -4.719 1.00 53.34 97 VAL A N 1
ATOM 796 C CA . VAL A 1 97 ? 18.297 -0.843 -3.362 1.00 53.34 97 VAL A CA 1
ATOM 797 C C . VAL A 1 97 ? 18.534 0.650 -3.049 1.00 53.34 97 VAL A C 1
ATOM 799 O O . VAL A 1 97 ? 17.919 1.184 -2.130 1.00 53.34 97 VAL A O 1
ATOM 802 N N . VAL A 1 98 ? 19.385 1.317 -3.838 1.00 58.25 98 VAL A N 1
ATOM 803 C CA . VAL A 1 98 ? 19.773 2.737 -3.735 1.00 58.25 98 VAL A CA 1
ATOM 804 C C . VAL A 1 98 ? 18.911 3.652 -4.624 1.00 58.25 98 VAL A C 1
ATOM 806 O O . VAL A 1 98 ? 19.266 4.800 -4.845 1.00 58.25 98 VAL A O 1
ATOM 809 N N . ALA A 1 99 ? 17.802 3.158 -5.182 1.00 67.06 99 ALA A N 1
ATOM 810 C CA . ALA A 1 99 ? 16.870 4.017 -5.907 1.00 67.06 99 ALA A CA 1
ATOM 811 C C . ALA A 1 99 ? 16.395 5.177 -5.011 1.00 67.06 99 ALA A C 1
ATOM 813 O O . ALA A 1 99 ? 16.125 4.968 -3.831 1.00 67.06 99 ALA A O 1
ATOM 814 N N . GLU A 1 100 ? 16.284 6.378 -5.575 1.00 75.50 100 GLU A N 1
ATOM 815 C CA . GLU A 1 100 ? 15.788 7.574 -4.870 1.00 75.50 100 GLU A CA 1
ATOM 816 C C . GLU A 1 100 ? 14.284 7.802 -5.088 1.00 75.50 100 GLU A C 1
ATOM 818 O O . GLU A 1 100 ? 13.665 8.626 -4.420 1.00 75.50 100 GLU A O 1
ATOM 823 N N . VAL A 1 101 ? 13.694 7.057 -6.027 1.00 85.06 101 VAL A N 1
ATOM 824 C CA . VAL A 1 101 ? 12.293 7.158 -6.438 1.00 85.06 101 VAL A CA 1
ATOM 825 C C . VAL A 1 101 ? 11.668 5.768 -6.545 1.00 85.06 101 VAL A C 1
ATOM 827 O O . VAL A 1 101 ? 12.331 4.799 -6.924 1.00 85.06 101 VAL A O 1
ATOM 830 N N . TRP A 1 102 ? 10.380 5.669 -6.209 1.00 91.38 102 TRP A N 1
ATOM 831 C CA . TRP A 1 102 ? 9.610 4.420 -6.231 1.00 91.38 102 TRP A CA 1
ATOM 832 C C . TRP A 1 102 ? 8.241 4.628 -6.861 1.00 91.38 102 TRP A C 1
ATOM 834 O O . TRP A 1 102 ? 7.651 5.692 -6.689 1.00 91.38 102 TRP A O 1
ATOM 844 N N . ASP A 1 103 ? 7.735 3.624 -7.583 1.00 92.88 103 ASP A N 1
ATOM 845 C CA . ASP A 1 103 ? 6.433 3.723 -8.265 1.00 92.88 103 ASP A CA 1
ATOM 846 C C . ASP A 1 103 ? 5.290 4.020 -7.291 1.00 92.88 103 ASP A C 1
ATOM 848 O O . ASP A 1 103 ? 4.324 4.701 -7.639 1.00 92.88 103 ASP A O 1
ATOM 852 N N . ALA A 1 104 ? 5.390 3.464 -6.082 1.00 94.88 104 ALA A N 1
ATOM 853 C CA . ALA A 1 104 ? 4.458 3.727 -5.007 1.00 94.88 104 ALA A CA 1
ATOM 854 C C . ALA A 1 104 ? 5.169 3.841 -3.661 1.00 94.88 104 ALA A C 1
ATOM 856 O O . ALA A 1 104 ? 6.065 3.054 -3.334 1.00 94.88 104 ALA A O 1
ATOM 857 N N . THR A 1 105 ? 4.692 4.769 -2.840 1.00 96.00 105 THR A N 1
ATOM 858 C CA . THR A 1 105 ? 5.056 4.871 -1.429 1.00 96.00 105 THR A CA 1
ATOM 859 C C . THR A 1 105 ? 3.812 4.853 -0.557 1.00 96.00 105 THR A C 1
ATOM 861 O O . THR A 1 105 ? 2.723 5.248 -0.972 1.00 96.00 105 THR A O 1
ATOM 864 N N . PHE A 1 106 ? 3.968 4.320 0.649 1.00 96.44 106 PHE A N 1
ATOM 865 C CA . PHE A 1 106 ? 2.857 3.979 1.522 1.00 96.44 106 PHE A CA 1
ATOM 866 C C . PHE A 1 106 ? 3.110 4.490 2.926 1.00 96.44 106 PHE A C 1
ATOM 868 O O . PHE A 1 106 ? 4.239 4.431 3.423 1.00 96.44 106 PHE A O 1
ATOM 875 N N . ASN A 1 107 ? 2.029 4.888 3.586 1.00 95.69 107 ASN A N 1
ATOM 876 C CA . ASN A 1 107 ? 2.021 5.182 5.004 1.00 95.69 107 ASN A CA 1
ATOM 877 C C . ASN A 1 107 ? 0.843 4.478 5.688 1.00 95.69 107 ASN A C 1
ATOM 879 O O . ASN A 1 107 ? -0.301 4.640 5.264 1.00 95.69 107 ASN A O 1
ATOM 883 N N . LEU A 1 108 ? 1.118 3.690 6.729 1.00 96.94 108 LEU A N 1
ATOM 884 C CA . LEU A 1 108 ? 0.083 3.167 7.616 1.00 96.94 108 LEU A CA 1
ATOM 885 C C . LEU A 1 108 ? -0.136 4.157 8.758 1.00 96.94 108 LEU A C 1
ATOM 887 O O . LEU A 1 108 ? 0.697 4.265 9.653 1.00 96.94 108 LEU A O 1
ATOM 891 N N . PHE A 1 109 ? -1.277 4.826 8.739 1.00 97.44 109 PHE A N 1
ATOM 892 C CA . PHE A 1 109 ? -1.645 5.897 9.651 1.00 97.44 109 PHE A CA 1
ATOM 893 C C . PHE A 1 109 ? -2.607 5.399 10.749 1.00 97.44 109 PHE A C 1
ATOM 895 O O . PHE A 1 109 ? -3.553 4.666 10.454 1.00 97.44 109 PHE A O 1
ATOM 902 N N . ASP A 1 110 ? -2.393 5.786 12.010 1.00 97.19 110 ASP A N 1
ATOM 903 C CA . ASP A 1 110 ? -3.322 5.565 13.132 1.00 97.19 110 ASP A CA 1
ATOM 904 C C . ASP A 1 110 ? -4.423 6.634 13.107 1.00 97.19 110 ASP A C 1
ATOM 906 O O . ASP A 1 110 ? -4.223 7.776 13.521 1.00 97.19 110 ASP A O 1
ATOM 910 N N . GLY A 1 111 ? -5.591 6.262 12.585 1.00 97.81 111 GLY A N 1
ATOM 911 C CA . GLY A 1 111 ? -6.758 7.123 12.421 1.00 97.81 111 GLY A CA 1
ATOM 912 C C . GLY A 1 111 ? -7.201 7.291 10.969 1.00 97.81 111 GLY A C 1
ATOM 913 O O . GLY A 1 111 ? -6.823 6.528 10.076 1.00 97.81 111 GLY A O 1
ATOM 914 N N . ILE A 1 112 ? -8.031 8.311 10.748 1.00 98.00 112 ILE A N 1
ATOM 915 C CA . ILE A 1 112 ? -8.397 8.824 9.423 1.00 98.00 112 ILE A CA 1
ATOM 916 C C . ILE A 1 112 ? -7.602 10.121 9.218 1.00 98.00 112 ILE A C 1
ATOM 918 O O . ILE A 1 112 ? -7.727 11.018 10.056 1.00 98.00 112 ILE A O 1
ATOM 922 N N . PRO A 1 113 ? -6.769 10.230 8.170 1.00 97.62 113 PRO A N 1
ATOM 923 C CA . PRO A 1 113 ? -5.927 11.402 7.970 1.00 97.62 113 PRO A CA 1
ATOM 924 C C . PRO A 1 113 ? -6.770 12.616 7.573 1.00 97.62 113 PRO A C 1
ATOM 926 O O . PRO A 1 113 ? -7.704 12.506 6.778 1.00 97.62 113 PRO A O 1
ATOM 929 N N . SER A 1 114 ? -6.422 13.789 8.101 1.00 98.06 114 SER A N 1
ATOM 930 C CA . SER A 1 114 ? -6.990 15.054 7.627 1.00 98.06 114 SER A CA 1
ATOM 931 C C . SER A 1 114 ? -6.361 15.471 6.292 1.00 98.06 114 SER A C 1
ATOM 933 O O . SER A 1 114 ? -5.272 15.018 5.945 1.00 98.06 114 SER A O 1
ATOM 935 N N . GLU A 1 115 ? -6.964 16.417 5.568 1.00 97.69 115 GLU A N 1
ATOM 936 C CA . GLU A 1 115 ? -6.334 16.984 4.359 1.00 97.69 115 GLU A CA 1
ATOM 937 C C . GLU A 1 115 ? -4.963 17.619 4.645 1.00 97.69 115 GLU A C 1
ATOM 939 O O . GLU A 1 115 ? -4.058 17.575 3.809 1.00 97.69 115 GLU A O 1
ATOM 944 N N . LYS A 1 116 ? -4.758 18.154 5.858 1.00 97.75 116 LYS A N 1
ATOM 945 C CA . LYS A 1 116 ? -3.449 18.664 6.285 1.00 97.75 116 LYS A CA 1
ATOM 946 C C . LYS A 1 116 ? -2.423 17.535 6.408 1.00 97.75 116 LYS A C 1
ATOM 948 O O . LYS A 1 116 ? -1.273 17.723 6.008 1.00 97.75 116 LYS A O 1
ATOM 953 N N . ASP A 1 117 ? -2.830 16.383 6.938 1.00 97.62 117 ASP A N 1
ATOM 954 C CA . ASP A 1 117 ? -1.972 15.198 7.020 1.00 97.62 117 ASP A CA 1
ATOM 955 C C . ASP A 1 117 ? -1.655 14.661 5.634 1.00 97.62 117 ASP A C 1
ATOM 957 O O . ASP A 1 117 ? -0.490 14.433 5.334 1.00 97.62 117 ASP A O 1
ATOM 961 N N . ILE A 1 118 ? -2.660 14.543 4.763 1.00 97.75 118 ILE A N 1
ATOM 962 C CA . ILE A 1 118 ? -2.488 14.056 3.390 1.00 97.75 118 ILE A CA 1
ATOM 963 C C . ILE A 1 118 ? -1.488 14.934 2.638 1.00 97.75 118 ILE A C 1
ATOM 965 O O . ILE A 1 118 ? -0.532 14.411 2.071 1.00 97.75 118 ILE A O 1
ATOM 969 N N . LYS A 1 119 ? -1.650 16.262 2.689 1.00 96.94 119 LYS A N 1
ATOM 970 C CA . LYS A 1 119 ? -0.726 17.198 2.038 1.00 96.94 119 LYS A CA 1
ATOM 971 C C . LYS A 1 119 ? 0.697 17.064 2.582 1.00 96.94 119 LYS A C 1
ATOM 973 O O . LYS A 1 119 ? 1.640 16.916 1.814 1.00 96.94 119 LYS A O 1
ATOM 978 N N . ARG A 1 120 ? 0.856 17.054 3.911 1.00 97.12 120 ARG A N 1
ATOM 979 C CA . ARG A 1 120 ? 2.166 16.861 4.552 1.00 97.12 120 ARG A CA 1
ATOM 980 C C . ARG A 1 120 ? 2.797 15.535 4.130 1.00 97.12 120 ARG A C 1
ATOM 982 O O . ARG A 1 120 ? 3.994 15.489 3.860 1.00 97.12 120 ARG A O 1
ATOM 989 N N . LEU A 1 121 ? 2.020 14.457 4.100 1.00 96.75 121 LEU A N 1
ATOM 990 C CA . LEU A 1 121 ? 2.511 13.123 3.777 1.00 96.75 121 LEU A CA 1
ATOM 991 C C . LEU A 1 121 ? 2.806 12.949 2.291 1.00 96.75 121 LEU A C 1
ATOM 993 O O . LEU A 1 121 ? 3.738 12.210 1.982 1.00 96.75 121 LEU A O 1
ATOM 997 N N . ALA A 1 122 ? 2.121 13.661 1.398 1.00 96.06 122 ALA A N 1
ATOM 998 C CA . ALA A 1 122 ? 2.474 13.710 -0.019 1.00 96.06 122 ALA A CA 1
ATOM 999 C C . ALA A 1 122 ? 3.894 14.264 -0.219 1.00 96.06 122 ALA A C 1
ATOM 1001 O O . ALA A 1 122 ? 4.668 13.716 -0.997 1.00 96.06 122 ALA A O 1
ATOM 1002 N N . ASP A 1 123 ? 4.280 15.277 0.564 1.00 95.06 123 ASP A N 1
ATOM 1003 C CA . ASP A 1 123 ? 5.606 15.901 0.478 1.00 95.06 123 ASP A CA 1
ATOM 1004 C C . ASP A 1 123 ? 6.720 15.110 1.193 1.00 95.06 123 ASP A C 1
ATOM 1006 O O . ASP A 1 123 ? 7.906 15.404 1.003 1.00 95.06 123 ASP A O 1
ATOM 1010 N N . ASN A 1 124 ? 6.369 14.154 2.063 1.00 94.31 124 ASN A N 1
ATOM 1011 C CA . ASN A 1 124 ? 7.317 13.477 2.961 1.00 94.31 124 ASN A CA 1
ATOM 1012 C C . ASN A 1 124 ? 7.436 11.970 2.724 1.00 94.31 124 ASN A C 1
ATOM 1014 O O . ASN A 1 124 ? 8.545 11.445 2.759 1.00 94.31 124 ASN A O 1
ATOM 1018 N N . THR A 1 125 ? 6.334 11.269 2.459 1.00 94.19 125 THR A N 1
ATOM 1019 C CA . THR A 1 125 ? 6.337 9.807 2.269 1.00 94.19 125 THR A CA 1
ATOM 1020 C C . THR A 1 125 ? 7.212 9.384 1.085 1.00 94.19 125 THR A C 1
ATOM 1022 O O . THR A 1 125 ? 8.012 8.464 1.263 1.00 94.19 125 THR A O 1
ATOM 1025 N N . PRO A 1 126 ? 7.191 10.070 -0.078 1.00 92.31 126 PRO A N 1
ATOM 1026 C CA . PRO A 1 126 ? 8.091 9.742 -1.186 1.00 92.31 126 PRO A CA 1
ATOM 1027 C C . PRO A 1 126 ? 9.578 9.873 -0.843 1.00 92.31 126 PRO A C 1
ATOM 1029 O O . PRO A 1 126 ? 10.393 9.135 -1.380 1.00 92.31 126 PRO A O 1
ATOM 1032 N N . LYS A 1 127 ? 9.935 10.754 0.102 1.00 91.38 127 LYS A N 1
ATOM 1033 C CA . LYS A 1 127 ? 11.324 10.982 0.538 1.00 91.38 127 LYS A CA 1
ATOM 1034 C C . LYS A 1 127 ? 11.863 9.887 1.462 1.00 91.38 127 LYS A C 1
ATOM 1036 O O . LYS A 1 127 ? 13.062 9.869 1.727 1.00 91.38 127 LYS A O 1
ATOM 1041 N N . GLN A 1 128 ? 10.997 9.004 1.970 1.00 89.19 128 GLN A N 1
ATOM 1042 C CA . GLN A 1 128 ? 11.359 7.876 2.837 1.00 89.19 128 GLN A CA 1
ATOM 1043 C C . GLN A 1 128 ? 12.256 8.318 4.007 1.00 89.19 128 GLN A C 1
ATOM 1045 O O . GLN A 1 128 ? 11.826 9.128 4.824 1.00 89.19 128 GLN A O 1
ATOM 1050 N N . GLU A 1 129 ? 13.502 7.838 4.078 1.00 88.00 129 GLU A N 1
ATOM 1051 C CA . GLU A 1 129 ? 14.493 8.208 5.095 1.00 88.00 129 GLU A CA 1
ATOM 1052 C C . GLU A 1 129 ? 14.707 9.722 5.249 1.00 88.00 129 GLU A C 1
ATOM 1054 O O . GLU A 1 129 ? 15.000 10.189 6.347 1.00 88.00 129 GLU A O 1
ATOM 1059 N N . ALA A 1 130 ? 14.552 10.498 4.175 1.00 89.94 130 ALA A N 1
ATOM 1060 C CA . ALA A 1 130 ? 14.714 11.948 4.211 1.00 89.94 130 ALA A CA 1
ATOM 1061 C C . ALA A 1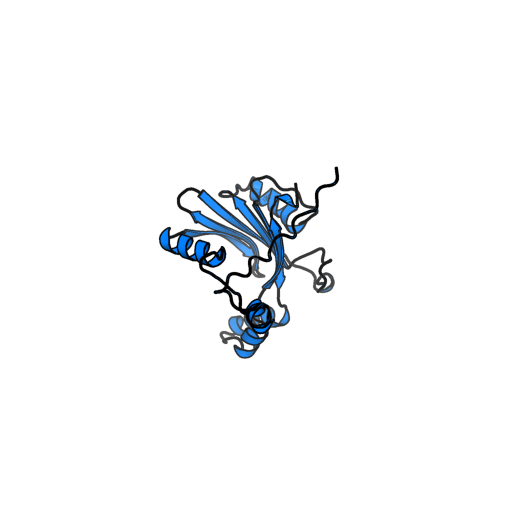 130 ? 13.422 12.700 4.592 1.00 89.94 130 ALA A C 1
ATOM 1063 O O . ALA A 1 130 ? 13.466 13.917 4.793 1.00 89.94 130 ALA A O 1
ATOM 1064 N N . GLY A 1 131 ? 12.285 12.006 4.703 1.00 91.75 131 GLY A N 1
ATOM 1065 C CA . GLY A 1 131 ? 10.992 12.576 5.083 1.00 91.75 131 GLY A CA 1
ATOM 1066 C C . GLY A 1 131 ? 10.885 12.924 6.570 1.00 91.75 131 GLY A C 1
ATOM 1067 O O . GLY A 1 131 ? 11.770 12.629 7.376 1.00 91.75 131 GLY A O 1
ATOM 1068 N N . ARG A 1 132 ? 9.798 13.600 6.945 1.00 92.56 132 ARG A N 1
ATOM 1069 C CA . ARG A 1 132 ? 9.442 13.900 8.337 1.00 92.56 132 ARG A CA 1
ATOM 1070 C C . ARG A 1 132 ? 8.057 13.362 8.657 1.00 92.56 132 ARG A C 1
ATOM 1072 O O . ARG A 1 132 ? 7.093 13.640 7.941 1.00 92.56 132 ARG A O 1
ATOM 1079 N N . PHE A 1 133 ? 7.983 12.631 9.761 1.00 93.19 133 PHE A N 1
ATOM 1080 C CA . PHE A 1 133 ? 6.795 11.912 10.193 1.00 93.19 133 PHE A CA 1
ATOM 1081 C C . PHE A 1 133 ? 6.468 12.256 11.644 1.00 93.19 133 PHE A C 1
ATOM 1083 O O . PHE A 1 133 ? 7.250 12.865 12.368 1.00 93.19 133 PHE A O 1
ATOM 1090 N N . SER A 1 134 ? 5.249 11.929 12.018 1.00 93.12 134 SER A N 1
ATOM 1091 C CA . SER A 1 134 ? 4.650 12.097 13.325 1.00 93.12 134 SER A CA 1
ATOM 1092 C C . SER A 1 134 ? 4.305 10.716 13.891 1.00 93.12 134 SER A C 1
ATOM 1094 O O . SER A 1 134 ? 4.238 9.741 13.137 1.00 93.12 134 SER A O 1
ATOM 1096 N N . PRO A 1 135 ? 4.009 10.608 15.196 1.00 93.38 135 PRO A N 1
ATOM 1097 C CA . PRO A 1 135 ? 3.676 9.326 15.818 1.00 93.38 135 PRO A CA 1
ATOM 1098 C C . PRO A 1 135 ? 2.457 8.609 15.219 1.00 93.38 135 PRO A C 1
ATOM 1100 O O . PRO A 1 135 ? 2.303 7.406 15.420 1.00 93.38 135 PRO A O 1
ATOM 1103 N N . SER A 1 136 ? 1.591 9.327 14.497 1.00 94.94 136 SER A N 1
ATOM 1104 C CA . SER A 1 136 ? 0.438 8.742 13.809 1.00 94.94 136 SER A CA 1
ATOM 1105 C C . SER A 1 136 ? 0.835 7.894 12.601 1.00 94.94 136 SER A C 1
ATOM 1107 O O . SER A 1 136 ? 0.078 7.015 12.210 1.00 94.94 136 SER A O 1
ATOM 1109 N N . GLU A 1 137 ? 2.013 8.100 12.017 1.00 94.62 137 GLU A N 1
ATOM 1110 C CA . GLU A 1 137 ? 2.515 7.296 10.907 1.00 94.62 137 GLU A CA 1
ATOM 1111 C C . GLU A 1 137 ? 3.276 6.081 11.447 1.00 94.62 137 GLU A C 1
ATOM 1113 O O . GLU A 1 137 ? 4.427 6.201 11.843 1.00 94.62 137 GLU A O 1
ATOM 1118 N N . LEU A 1 138 ? 2.639 4.909 11.487 1.00 94.94 138 LEU A N 1
ATOM 1119 C CA . LEU A 1 138 ? 3.145 3.694 12.141 1.00 94.94 138 LEU A CA 1
ATOM 1120 C C . LEU A 1 138 ? 4.151 2.912 11.294 1.00 94.94 138 LEU A C 1
ATOM 1122 O O . LEU A 1 138 ? 5.077 2.292 11.824 1.00 94.94 138 LEU A O 1
ATOM 1126 N N . VAL A 1 139 ? 3.925 2.873 9.982 1.00 94.19 139 VAL A N 1
ATOM 1127 C CA . VAL A 1 139 ? 4.730 2.096 9.036 1.00 94.19 139 VAL A CA 1
ATOM 1128 C C . VAL A 1 139 ? 4.879 2.880 7.748 1.00 94.19 139 VAL A C 1
ATOM 1130 O O . VAL A 1 139 ? 3.912 3.445 7.243 1.00 94.19 139 VAL A O 1
ATOM 1133 N N . LEU A 1 140 ? 6.083 2.848 7.192 1.00 94.06 140 LEU A N 1
ATOM 1134 C CA . LEU A 1 140 ? 6.377 3.341 5.860 1.00 94.06 140 LEU A CA 1
ATOM 1135 C C . LEU A 1 140 ? 6.736 2.164 4.972 1.00 94.06 140 LEU A C 1
ATOM 1137 O O . LEU A 1 140 ? 7.440 1.244 5.394 1.00 94.06 140 LEU A O 1
ATOM 1141 N N . ALA A 1 141 ? 6.271 2.194 3.734 1.00 93.69 141 ALA A N 1
ATOM 1142 C CA . ALA A 1 141 ? 6.706 1.234 2.739 1.00 93.69 141 ALA A CA 1
ATOM 1143 C C . ALA A 1 141 ? 6.906 1.903 1.388 1.00 93.69 141 ALA A C 1
ATOM 1145 O O . ALA A 1 141 ? 6.449 3.022 1.138 1.00 93.69 141 ALA A O 1
ATOM 1146 N N . ARG A 1 142 ? 7.579 1.178 0.502 1.00 93.31 142 ARG A N 1
ATOM 1147 C CA . ARG A 1 142 ? 7.814 1.589 -0.879 1.00 93.31 142 ARG A CA 1
ATOM 1148 C C . ARG A 1 142 ? 7.857 0.375 -1.793 1.00 93.31 142 ARG A C 1
ATOM 1150 O O . ARG A 1 142 ? 8.299 -0.702 -1.378 1.00 93.31 142 ARG A O 1
ATOM 1157 N N . ALA A 1 143 ? 7.368 0.526 -3.015 1.00 92.50 143 ALA A N 1
ATOM 1158 C CA . ALA A 1 143 ? 7.258 -0.563 -3.972 1.00 92.50 143 ALA A CA 1
ATOM 1159 C C . ALA A 1 143 ? 7.513 -0.095 -5.402 1.00 92.50 143 ALA A C 1
ATOM 1161 O O . ALA A 1 143 ? 7.192 1.034 -5.762 1.00 92.50 143 ALA A O 1
ATOM 1162 N N . ASN A 1 144 ? 8.034 -1.015 -6.212 1.00 91.12 144 ASN A N 1
ATOM 1163 C CA . ASN A 1 144 ? 8.244 -0.824 -7.643 1.00 91.12 144 ASN A CA 1
ATOM 1164 C C . ASN A 1 144 ? 7.402 -1.817 -8.439 1.00 91.12 144 ASN A C 1
ATOM 1166 O O . ASN A 1 144 ? 7.167 -2.947 -7.994 1.00 91.12 144 ASN A O 1
ATOM 1170 N N . LYS A 1 145 ? 6.958 -1.400 -9.623 1.00 91.12 145 LYS A N 1
ATOM 1171 C CA . LYS A 1 145 ? 6.254 -2.262 -10.571 1.00 91.12 145 LYS A CA 1
ATOM 1172 C C . LYS A 1 145 ? 7.210 -3.321 -11.117 1.00 91.12 145 LYS A C 1
ATOM 1174 O O . LYS A 1 145 ? 8.374 -3.052 -11.408 1.00 91.12 145 LYS A O 1
ATOM 1179 N N . SER A 1 146 ? 6.696 -4.531 -11.304 1.00 90.19 146 SER A N 1
ATOM 1180 C CA . SER A 1 146 ? 7.330 -5.528 -12.162 1.00 90.19 146 SER A CA 1
ATOM 1181 C C . SER A 1 146 ? 7.055 -5.135 -13.610 1.00 90.19 146 SER A C 1
ATOM 1183 O O . SER A 1 146 ? 6.071 -5.602 -14.170 1.00 90.19 146 SER A O 1
ATOM 1185 N N . LEU A 1 147 ? 7.856 -4.227 -14.183 1.00 88.25 147 LEU A N 1
ATOM 1186 C CA . LEU A 1 147 ? 7.544 -3.535 -15.448 1.00 88.25 147 LEU A CA 1
ATOM 1187 C C . LEU A 1 147 ? 6.997 -4.475 -16.527 1.00 88.25 147 LEU A C 1
ATOM 1189 O O . LEU A 1 147 ? 5.851 -4.331 -16.936 1.00 88.25 147 LEU A O 1
ATOM 1193 N N . ARG A 1 148 ? 7.758 -5.522 -16.869 1.00 89.56 148 ARG A N 1
ATOM 1194 C CA . ARG A 1 148 ? 7.365 -6.497 -17.894 1.00 89.56 148 ARG A CA 1
ATOM 1195 C C . ARG A 1 148 ? 6.020 -7.173 -17.601 1.00 89.56 148 ARG A C 1
ATOM 1197 O O . ARG A 1 148 ? 5.204 -7.330 -18.501 1.00 89.56 148 ARG A O 1
ATOM 1204 N N . LEU A 1 149 ? 5.792 -7.616 -16.360 1.00 93.69 149 LEU A N 1
ATOM 1205 C CA . LEU A 1 149 ? 4.541 -8.301 -16.010 1.00 93.69 149 LEU A CA 1
ATOM 1206 C C . LEU A 1 149 ? 3.372 -7.319 -15.920 1.00 93.69 149 LEU A C 1
ATOM 1208 O O . LEU A 1 149 ? 2.259 -7.640 -16.323 1.00 93.69 149 LEU A O 1
ATOM 1212 N N . PHE A 1 150 ? 3.626 -6.131 -15.382 1.00 93.06 150 PHE A N 1
ATOM 1213 C CA . PHE A 1 150 ? 2.635 -5.081 -15.224 1.00 93.06 150 PHE A CA 1
ATOM 1214 C C . PHE A 1 150 ? 2.121 -4.620 -16.591 1.00 93.06 150 PHE A C 1
ATOM 1216 O O . PHE A 1 150 ? 0.913 -4.607 -16.803 1.00 93.06 150 PHE A O 1
ATOM 1223 N N . GLU A 1 151 ? 3.022 -4.327 -17.533 1.00 92.81 151 GLU A N 1
ATOM 1224 C CA . GLU A 1 151 ? 2.682 -3.959 -18.914 1.00 92.81 151 GLU A CA 1
ATOM 1225 C C . GLU A 1 151 ? 1.886 -5.058 -19.618 1.00 92.81 151 GLU A C 1
ATOM 1227 O O . GLU A 1 151 ? 0.857 -4.772 -20.230 1.00 92.81 151 GLU A O 1
ATOM 1232 N N . HIS A 1 152 ? 2.305 -6.319 -19.480 1.00 94.88 152 HIS A N 1
ATOM 1233 C CA . HIS A 1 152 ? 1.580 -7.465 -20.035 1.00 94.88 152 HIS A CA 1
ATOM 1234 C C . HIS A 1 152 ? 0.139 -7.549 -19.519 1.00 94.88 152 HIS A C 1
ATOM 1236 O O . HIS A 1 152 ? -0.794 -7.736 -20.301 1.00 94.88 152 HIS A O 1
ATOM 1242 N N . VAL A 1 153 ? -0.057 -7.385 -18.208 1.00 95.88 153 VAL A N 1
ATOM 1243 C CA . VAL A 1 153 ? -1.388 -7.441 -17.591 1.00 95.88 153 VAL A CA 1
ATOM 1244 C C . VAL A 1 153 ? -2.255 -6.271 -18.031 1.00 95.88 153 VAL A C 1
ATOM 1246 O O . VAL A 1 153 ? -3.395 -6.495 -18.432 1.00 95.88 153 VAL A O 1
ATOM 1249 N N . VAL A 1 154 ? -1.726 -5.045 -17.990 1.00 94.00 154 VAL A N 1
ATOM 1250 C CA . VAL A 1 154 ? -2.465 -3.847 -18.411 1.00 94.00 154 VAL A CA 1
ATOM 1251 C C . VAL A 1 154 ? -2.884 -3.968 -19.873 1.00 94.00 154 VAL A C 1
ATOM 1253 O O . VAL A 1 154 ? -4.068 -3.828 -20.161 1.00 94.00 154 VAL A O 1
ATOM 1256 N N . THR A 1 155 ? -1.951 -4.315 -20.763 1.00 95.75 155 THR A N 1
ATOM 1257 C CA . THR A 1 155 ? -2.212 -4.454 -22.206 1.00 95.75 155 THR A CA 1
ATOM 1258 C C . THR A 1 155 ? -3.251 -5.540 -22.484 1.00 95.75 155 THR A C 1
ATOM 1260 O O . THR A 1 155 ? -4.221 -5.311 -23.205 1.00 95.75 155 THR A O 1
ATOM 1263 N N . SER A 1 156 ? -3.103 -6.716 -21.861 1.00 97.06 156 SER A N 1
ATOM 1264 C CA . SER A 1 156 ? -4.051 -7.823 -22.041 1.00 97.06 156 SER A CA 1
ATOM 1265 C C . SER A 1 156 ? -5.465 -7.413 -21.629 1.00 97.06 156 SER A C 1
ATOM 1267 O O . SER A 1 156 ? -6.411 -7.587 -22.397 1.00 97.06 156 SER A O 1
ATOM 1269 N N . LEU A 1 157 ? -5.606 -6.814 -20.442 1.00 96.38 157 LEU A N 1
ATOM 1270 C CA . LEU A 1 157 ? -6.907 -6.415 -19.914 1.00 96.38 157 LEU A CA 1
ATOM 1271 C C . LEU A 1 157 ? -7.520 -5.246 -20.691 1.00 96.38 157 LEU A C 1
ATOM 1273 O O . LEU A 1 157 ? -8.731 -5.252 -20.904 1.00 96.38 157 LEU A O 1
ATOM 1277 N N . SER A 1 158 ? -6.718 -4.281 -21.161 1.00 95.25 158 SER A N 1
ATOM 1278 C CA . SER A 1 158 ? -7.217 -3.182 -22.002 1.00 95.25 158 SER A CA 1
ATOM 1279 C C . SER A 1 158 ? -7.768 -3.666 -23.342 1.00 95.25 158 SER A C 1
ATOM 1281 O O . SER A 1 158 ? -8.661 -3.042 -23.904 1.00 95.25 158 SER A O 1
ATOM 1283 N N . GLU A 1 159 ? -7.286 -4.809 -23.828 1.00 97.44 159 GLU A N 1
ATOM 1284 C CA . GLU A 1 159 ? -7.783 -5.467 -25.038 1.00 97.44 159 GLU A CA 1
ATOM 1285 C C . GLU A 1 159 ? -8.913 -6.478 -24.755 1.00 97.44 159 GLU A C 1
ATOM 1287 O O . GLU A 1 159 ? -9.351 -7.193 -25.656 1.00 97.44 159 GLU A O 1
ATOM 1292 N N . GLY A 1 160 ? -9.381 -6.583 -23.505 1.00 97.38 160 GLY A N 1
ATOM 1293 C CA . GLY A 1 160 ? -10.424 -7.530 -23.100 1.00 97.38 160 GLY A CA 1
ATOM 1294 C C . GLY A 1 160 ? -9.966 -8.993 -23.042 1.00 97.38 160 GLY A C 1
ATOM 1295 O O . GLY A 1 160 ? -10.800 -9.899 -23.004 1.00 97.38 160 GLY A O 1
ATOM 1296 N N . ARG A 1 161 ? -8.653 -9.246 -23.031 1.00 97.62 161 ARG A N 1
ATOM 1297 C CA . ARG A 1 161 ? -8.050 -10.585 -22.961 1.00 97.62 161 ARG A CA 1
ATOM 1298 C C . ARG A 1 161 ? -7.548 -10.877 -21.546 1.00 97.62 161 ARG A C 1
ATOM 1300 O O . ARG A 1 161 ? -7.107 -9.989 -20.821 1.00 97.62 161 ARG A O 1
ATOM 1307 N N . GLN A 1 162 ? -7.589 -12.145 -21.142 1.00 97.19 162 GLN A N 1
ATOM 1308 C CA . GLN A 1 162 ? -6.961 -12.564 -19.887 1.00 97.19 162 GLN A CA 1
ATOM 1309 C C . GLN A 1 162 ? -5.430 -12.593 -20.050 1.00 97.19 162 GLN A C 1
ATOM 1311 O O . GLN A 1 162 ? -4.955 -13.072 -21.084 1.00 97.19 162 GLN A O 1
ATOM 1316 N N . PRO A 1 163 ? -4.650 -12.112 -19.065 1.00 96.88 163 PRO A N 1
ATOM 1317 C CA . PRO A 1 163 ? -3.199 -12.243 -19.097 1.00 96.88 163 PRO A CA 1
ATOM 1318 C C . PRO A 1 163 ? -2.763 -13.712 -19.028 1.00 96.88 163 PRO A C 1
ATOM 1320 O O . PRO A 1 163 ? -3.416 -14.538 -18.395 1.00 96.88 163 PRO A O 1
ATOM 1323 N N . ASP A 1 164 ? -1.614 -14.017 -19.630 1.00 96.00 164 ASP A N 1
ATOM 1324 C CA . ASP A 1 164 ? -0.927 -15.306 -19.477 1.00 96.00 164 ASP A CA 1
ATOM 1325 C C . ASP A 1 164 ? -0.720 -15.682 -17.992 1.00 96.00 164 ASP A C 1
ATOM 1327 O O . ASP A 1 164 ? -0.004 -15.006 -17.241 1.00 96.00 164 ASP A O 1
ATOM 1331 N N . MET A 1 165 ? -1.358 -16.782 -17.589 1.00 94.88 165 MET A N 1
ATOM 1332 C CA . MET A 1 165 ? -1.349 -17.298 -16.222 1.00 94.88 165 MET A CA 1
ATOM 1333 C C . MET A 1 165 ? -0.015 -17.939 -15.830 1.00 94.88 165 MET A C 1
ATOM 1335 O O . MET A 1 165 ? 0.371 -17.837 -14.664 1.00 94.88 165 MET A O 1
ATOM 1339 N N . ASP A 1 166 ? 0.707 -18.548 -16.771 1.00 95.62 166 ASP A N 1
ATOM 1340 C CA . ASP A 1 166 ? 2.019 -19.146 -16.507 1.00 95.62 166 ASP A CA 1
ATOM 1341 C C . ASP A 1 166 ? 3.053 -18.045 -16.271 1.00 95.62 166 ASP A C 1
ATOM 1343 O O . ASP A 1 166 ? 3.864 -18.115 -15.340 1.00 95.62 166 ASP A O 1
ATOM 1347 N N . LEU A 1 167 ? 2.965 -16.957 -17.042 1.00 92.88 167 LEU A N 1
ATOM 1348 C CA . LEU A 1 167 ? 3.789 -15.774 -16.818 1.00 92.88 167 LEU A CA 1
ATOM 1349 C C . LEU A 1 167 ? 3.489 -15.131 -15.454 1.00 92.88 167 LEU A C 1
ATOM 1351 O O . LEU A 1 167 ? 4.426 -14.837 -14.704 1.00 92.88 167 LEU A O 1
ATOM 1355 N N . LEU A 1 168 ? 2.210 -14.968 -15.093 1.00 92.38 168 LEU A N 1
ATOM 1356 C CA . LEU A 1 168 ? 1.798 -14.482 -13.769 1.00 92.38 168 LEU A CA 1
ATOM 1357 C C . LEU A 1 168 ? 2.355 -15.356 -12.637 1.00 92.38 168 LEU A C 1
ATOM 1359 O O . LEU A 1 168 ? 2.915 -14.824 -11.676 1.00 92.38 168 LEU A O 1
ATOM 1363 N N . ALA A 1 169 ? 2.240 -16.680 -12.760 1.00 92.44 169 ALA A N 1
ATOM 1364 C CA . ALA A 1 169 ? 2.720 -17.632 -11.763 1.00 92.44 169 ALA A CA 1
ATOM 1365 C C . ALA A 1 169 ? 4.251 -17.638 -11.638 1.00 92.44 169 ALA A C 1
ATOM 1367 O O . ALA A 1 169 ? 4.772 -17.754 -10.529 1.00 92.44 169 ALA A O 1
ATOM 1368 N N . SER A 1 170 ? 4.974 -17.470 -12.751 1.00 92.38 170 SER A N 1
ATOM 1369 C CA . SER A 1 170 ? 6.443 -17.464 -12.759 1.00 92.38 170 SER A CA 1
ATOM 1370 C C . SER A 1 170 ? 7.054 -16.261 -12.029 1.00 92.38 170 SER A C 1
ATOM 1372 O O . SER A 1 170 ? 8.140 -16.374 -11.463 1.00 92.38 170 SER A O 1
ATOM 1374 N N . VAL A 1 171 ? 6.363 -15.114 -12.021 1.00 90.31 171 VAL A N 1
ATOM 1375 C CA . VAL A 1 171 ? 6.834 -13.881 -11.367 1.00 90.31 171 VAL A CA 1
ATOM 1376 C C . VAL A 1 171 ? 6.215 -13.703 -9.977 1.00 90.31 171 VAL A C 1
ATOM 1378 O O . VAL A 1 171 ? 6.908 -13.316 -9.039 1.00 90.31 171 VAL A O 1
ATOM 1381 N N . GLY A 1 172 ? 4.917 -13.976 -9.822 1.00 89.31 172 GLY A N 1
ATOM 1382 C CA . GLY A 1 172 ? 4.221 -13.995 -8.531 1.00 89.31 172 GLY A CA 1
ATOM 1383 C C . GLY A 1 172 ? 3.867 -12.630 -7.919 1.00 89.31 172 GLY A C 1
ATOM 1384 O O . GLY A 1 172 ? 3.292 -12.596 -6.832 1.00 89.31 172 GLY A O 1
ATOM 1385 N N . TYR A 1 173 ? 4.178 -11.505 -8.576 1.00 90.12 173 TYR A N 1
ATOM 1386 C CA . TYR A 1 173 ? 3.812 -10.158 -8.115 1.00 90.12 173 TYR A CA 1
ATOM 1387 C C . TYR A 1 173 ? 3.720 -9.133 -9.260 1.00 90.12 173 TYR A C 1
ATOM 1389 O O . TYR A 1 173 ? 4.540 -9.134 -10.176 1.00 90.12 173 TYR A O 1
ATOM 1397 N N . LEU A 1 174 ? 2.769 -8.193 -9.172 1.00 92.12 174 LEU A N 1
ATOM 1398 C CA . LEU A 1 174 ? 2.688 -7.019 -10.066 1.00 92.12 174 LEU A CA 1
ATOM 1399 C C . LEU A 1 174 ? 3.504 -5.835 -9.547 1.00 92.12 174 LEU A C 1
ATOM 1401 O O . LEU A 1 174 ? 4.067 -5.064 -10.322 1.00 92.12 174 LEU A O 1
ATOM 1405 N N . MET A 1 175 ? 3.595 -5.714 -8.225 1.00 90.75 175 MET A N 1
ATOM 1406 C CA . MET A 1 175 ? 4.439 -4.748 -7.538 1.00 90.75 175 MET A CA 1
ATOM 1407 C C . MET A 1 175 ? 5.203 -5.461 -6.433 1.00 90.75 175 MET A C 1
ATOM 1409 O O . MET A 1 175 ? 4.639 -6.283 -5.712 1.00 90.75 175 MET A O 1
ATOM 1413 N N . ARG A 1 176 ? 6.485 -5.134 -6.292 1.00 90.06 176 ARG A N 1
ATOM 1414 C CA . ARG A 1 176 ? 7.349 -5.670 -5.243 1.00 90.06 176 ARG A CA 1
ATOM 1415 C C . ARG A 1 176 ? 7.664 -4.575 -4.248 1.00 90.06 176 ARG A C 1
ATOM 1417 O O . ARG A 1 176 ? 8.261 -3.560 -4.607 1.00 90.06 17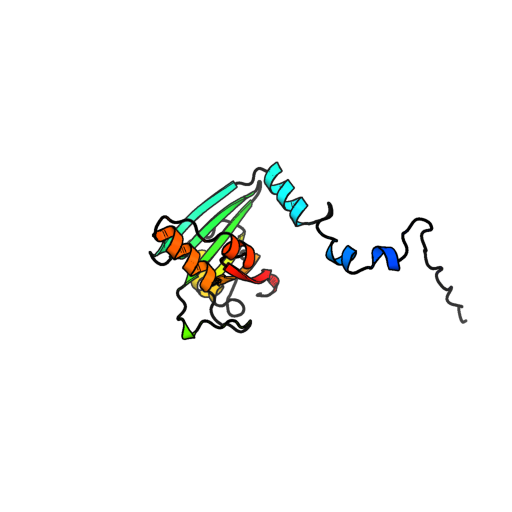6 ARG A O 1
ATOM 1424 N N . THR A 1 177 ? 7.311 -4.809 -2.992 1.00 88.81 177 THR A N 1
ATOM 1425 C CA . THR A 1 177 ? 7.759 -3.969 -1.886 1.00 88.81 177 THR A CA 1
ATOM 1426 C C . THR A 1 177 ? 9.270 -4.116 -1.732 1.00 88.81 177 THR A C 1
ATOM 1428 O O . THR A 1 177 ? 9.767 -5.226 -1.559 1.00 88.81 177 THR A O 1
ATOM 1431 N N . THR A 1 178 ? 10.010 -3.013 -1.818 1.00 85.62 178 THR A N 1
ATOM 1432 C CA . THR A 1 178 ? 11.471 -3.024 -1.626 1.00 85.62 178 THR A CA 1
ATOM 1433 C C . THR A 1 178 ? 11.848 -2.727 -0.181 1.00 85.62 178 THR A C 1
ATOM 1435 O O . THR A 1 178 ? 12.936 -3.100 0.252 1.00 85.62 178 THR A O 1
ATOM 1438 N N . ALA A 1 179 ? 10.943 -2.110 0.585 1.00 86.50 179 ALA A N 1
ATOM 1439 C CA . ALA A 1 179 ? 11.085 -1.974 2.023 1.00 86.50 179 ALA A CA 1
ATOM 1440 C C . ALA A 1 179 ? 9.753 -1.764 2.751 1.00 86.50 179 ALA A C 1
ATOM 1442 O O . ALA A 1 179 ? 8.834 -1.141 2.219 1.00 86.50 179 ALA A O 1
ATOM 1443 N N . VAL A 1 180 ? 9.706 -2.251 3.994 1.00 90.25 180 VAL A N 1
ATOM 1444 C CA . VAL A 1 180 ? 8.675 -1.955 4.995 1.00 90.25 180 VAL A CA 1
ATOM 1445 C C . VAL A 1 180 ? 9.390 -1.635 6.298 1.00 90.25 180 VAL A C 1
ATOM 1447 O O . VAL A 1 180 ? 10.181 -2.439 6.791 1.00 90.25 180 VAL A O 1
ATOM 1450 N N . TYR A 1 181 ? 9.122 -0.465 6.852 1.00 89.12 181 TYR A N 1
ATOM 1451 C CA . TYR A 1 181 ? 9.832 0.068 7.999 1.00 89.12 181 TYR A CA 1
ATOM 1452 C C . TYR A 1 181 ? 8.839 0.536 9.057 1.00 89.12 181 TYR A C 1
ATOM 1454 O O . TYR A 1 181 ? 7.901 1.267 8.752 1.00 89.12 181 TYR A O 1
ATOM 1462 N N . GLY A 1 182 ? 9.057 0.134 10.309 1.00 88.25 182 GLY A N 1
ATOM 1463 C CA . GLY A 1 182 ? 8.346 0.731 11.436 1.00 88.25 182 GLY A CA 1
ATOM 1464 C C . GLY A 1 182 ? 8.781 2.181 11.649 1.00 88.25 182 GLY A C 1
ATOM 1465 O O . GLY A 1 182 ? 9.937 2.529 11.398 1.00 88.25 182 GLY A O 1
ATOM 1466 N N . SER A 1 183 ? 7.862 3.007 12.138 1.00 81.00 183 SER A N 1
ATOM 1467 C CA . SER A 1 183 ? 8.056 4.447 12.341 1.00 81.00 183 SER A CA 1
ATOM 1468 C C . SER A 1 183 ? 9.281 4.812 13.173 1.00 81.00 183 SER A C 1
ATOM 1470 O O . SER A 1 183 ? 9.962 5.776 12.847 1.00 81.00 183 SER A O 1
ATOM 1472 N N . GLY A 1 184 ? 9.645 3.984 14.160 1.00 73.44 184 GLY A N 1
ATOM 1473 C CA . GLY A 1 184 ? 10.823 4.194 15.010 1.00 73.44 184 GLY A CA 1
ATOM 1474 C C . GLY A 1 184 ? 12.167 4.257 14.269 1.00 73.44 184 GLY A C 1
ATOM 1475 O O . GLY A 1 184 ? 13.168 4.629 14.870 1.00 73.44 184 GLY A O 1
ATOM 1476 N N . LYS A 1 185 ? 12.216 3.922 12.971 1.00 74.25 185 LYS A N 1
ATOM 1477 C CA . LYS A 1 185 ? 13.391 4.161 12.119 1.00 74.25 185 LYS A CA 1
ATOM 1478 C C . LYS A 1 185 ? 13.557 5.644 11.729 1.00 74.25 185 LYS A C 1
ATOM 1480 O O . LYS A 1 185 ? 14.666 6.045 11.394 1.00 74.25 185 LYS A O 1
ATOM 1485 N N . PHE A 1 186 ? 12.490 6.443 11.749 1.00 68.56 186 PHE A N 1
ATOM 1486 C CA . PHE A 1 186 ? 12.437 7.761 11.097 1.00 68.56 186 PHE A CA 1
ATOM 1487 C C . PHE A 1 186 ? 12.192 8.948 12.036 1.00 68.56 186 PHE A C 1
ATOM 1489 O O . PHE A 1 186 ? 12.013 10.063 11.543 1.00 68.56 186 PHE A O 1
ATOM 1496 N N . GLY A 1 187 ? 12.246 8.721 13.354 1.00 56.25 187 GLY A N 1
ATOM 1497 C CA . GLY A 1 187 ? 12.075 9.751 14.386 1.00 56.25 187 GLY A CA 1
ATOM 1498 C C . GLY A 1 187 ? 10.701 9.705 15.022 1.00 56.25 187 GLY A C 1
ATOM 1499 O O . GLY A 1 187 ? 9.779 10.321 14.450 1.00 56.25 187 GLY A O 1
#

Secondary structure (DSSP, 8-state):
-------PPP---TTSPPHHHHS-HHHHHT----TT-HHHHHHHHHHHHT-EEEEEEEEE-TTS-EEEEEEEEETTEEEEEEEEE----GGG---STT-S--SEEEEEEESPPPHHHHHHHHHHGGGGGGS---TTEEEEEEEEE-HHHHHHHHHHHHTTPPPPHHHHHHH--SEEEEEEEEGGG--

Foldseek 3Di:
DDDDDPPDDPPPPPPDDDCVVQVDPVNVVVPDDDVPDPVVVVVVQCVVQVKDKDWPDLDADPVRADWTWIWIDGPPWIKIKIKGADDDDPVLDDPDLPRLFARMKIWTFTHDDDPVRNVLCNVARRRPLVGDDDPRGFKIWGKHFPVVQLCQCVVQVVVVHHGDPVVCVVVVDRIDISDMDTPVSRD